Protein AF-X1ILB1-F1 (afdb_monomer_lite)

Foldseek 3Di:
DDKDWAAFDQDPVRDTHGDPDIDIDDDDDPLVVQCVVVVHDDSCPGLLNVLLLVVLCVQLVHDAPPDPVLNVLSVLLSVLLLVLLVCVLVVAAQDVDDSNVVSLLSLQSNCLSCVLSVHPLDPDSLVSQCSNCVSCCVPCVSSVVCSVVSSVRSNVSSVVCNVLQVVLLVVLVVQCVVCVVVVHQEDALVNLLCSCPVSVHDSSNSQSSSVVVNHHYPPVRVVVNVVVVVVVVVVVVVVVVVVVVVPPPPDDDD

Organism: NCBI:txid412755

Sequence (254 aa):
WNVVFTQFDRTSRGVLQPLPNKNIDTGMGLERLTAVVQGVKSNFQTDLFEPIIGYLSEIAKCEYGRDKQKDCHFTAIADHIRAVAFLISEGVSPSNQGRGYVERMLIRRAIGHSRALNIGKEPFLYKIVPVVAGTVKDCYPELLEREESISRVIFSEEKRFQSIIEEAARIQGELMSTLSRQGKKIIPGEECFRLYDTYGLPLELIEANAKARGFKLDKKGFEQAMSRQRQLSREGSQINKTIFAGTLAVKIKS

Radius of gyration: 22.66 Å; chains: 1; bounding box: 58×58×62 Å

InterPro domains:
  IPR002318 Alanine-tRNA ligase, class IIc [PR00980] (25-38)
  IPR002318 Alanine-tRNA ligase, class IIc [PR00980] (75-91)
  IPR002318 Alanine-tRNA ligase, class IIc [PR00980] (99-112)
  IPR018162 Alanine-tRNA ligase, class IIc, anti-codon-binding domain superfamily [SSF101353] (46-242)
  IPR018164 Alanyl-tRNA synthetase, class IIc, N-terminal [PF01411] (1-241)
  IPR018165 Alanyl-tRNA synthetase, class IIc, core domain [PS50860] (1-254)
  IPR045864 Class II Aminoacyl-tRNA synthetase/Biotinyl protein ligase (BPL) and lipoyl protein ligase (LPL) [G3DSA:3.30.930.10] (1-41)
  IPR045864 Class II Aminoacyl-tRNA synthetase/Biotinyl protein ligase (BPL) and lipoyl protein ligase (LPL) [SSF55681] (1-44)
  IPR050058 Alanine--tRNA ligase [PTHR11777] (1-239)

Structure (mmCIF, N/CA/C/O backbone):
data_AF-X1ILB1-F1
#
_entry.id   AF-X1ILB1-F1
#
loop_
_atom_site.group_PDB
_atom_site.id
_atom_site.type_symbol
_atom_site.label_atom_id
_atom_site.label_alt_id
_atom_site.label_comp_id
_atom_site.label_asym_id
_atom_site.label_entity_id
_atom_site.label_seq_id
_atom_site.pdbx_PDB_ins_code
_atom_site.Cartn_x
_atom_site.Cartn_y
_atom_site.Cartn_z
_atom_site.occupancy
_atom_site.B_iso_or_equiv
_atom_site.auth_seq_id
_atom_site.auth_comp_id
_atom_site.auth_asym_id
_atom_site.auth_atom_id
_atom_site.pdbx_PDB_model_num
ATOM 1 N N . TRP A 1 1 ? -6.142 -1.806 -22.568 1.00 94.44 1 TRP A N 1
ATOM 2 C CA . TRP A 1 1 ? -4.912 -1.589 -23.343 1.00 94.44 1 TRP A CA 1
ATOM 3 C C . TRP A 1 1 ? -4.895 -0.138 -23.777 1.00 94.44 1 TRP A C 1
ATOM 5 O O . TRP A 1 1 ? -5.916 0.326 -24.267 1.00 94.44 1 TRP A O 1
ATOM 15 N N . ASN A 1 2 ? -3.806 0.581 -23.524 1.00 97.31 2 ASN A N 1
ATOM 16 C CA . ASN A 1 2 ? -3.601 1.947 -23.987 1.00 97.31 2 ASN A CA 1
ATOM 17 C C . ASN A 1 2 ? -2.545 1.974 -25.102 1.00 97.31 2 ASN A C 1
ATOM 19 O O . ASN A 1 2 ? -1.507 1.328 -24.963 1.00 97.31 2 ASN A O 1
ATOM 23 N N . VAL A 1 3 ? -2.811 2.711 -26.178 1.00 97.19 3 VAL A N 1
ATOM 24 C CA . VAL A 1 3 ? -1.890 2.911 -27.305 1.00 97.19 3 VAL A CA 1
ATOM 25 C C . VAL A 1 3 ? -1.745 4.414 -27.503 1.00 97.19 3 VAL A C 1
ATOM 27 O O . VAL A 1 3 ? -2.697 5.095 -27.877 1.00 97.19 3 VAL A O 1
ATOM 30 N N . VAL A 1 4 ? -0.564 4.934 -27.193 1.00 96.81 4 VAL A N 1
ATOM 31 C CA . VAL A 1 4 ? -0.224 6.350 -27.263 1.00 96.81 4 VAL A CA 1
ATOM 32 C C . VAL A 1 4 ? 0.576 6.598 -28.530 1.00 96.81 4 VAL A C 1
ATOM 34 O O . VAL A 1 4 ? 1.628 6.004 -28.762 1.00 96.81 4 VAL A O 1
ATOM 37 N N . PHE A 1 5 ? 0.079 7.520 -29.345 1.00 96.88 5 PHE A N 1
ATOM 38 C CA . PHE A 1 5 ? 0.806 8.038 -30.493 1.00 96.88 5 PHE A CA 1
ATOM 39 C C . PHE A 1 5 ? 1.572 9.279 -30.047 1.00 96.88 5 PHE A C 1
ATOM 41 O O . PHE A 1 5 ? 1.016 10.378 -29.980 1.00 96.88 5 PHE A O 1
ATOM 48 N N . THR A 1 6 ? 2.843 9.103 -29.709 1.00 96.06 6 THR A N 1
ATOM 49 C CA . THR A 1 6 ? 3.691 10.187 -29.218 1.00 96.06 6 THR A CA 1
ATOM 50 C C . THR A 1 6 ? 4.114 11.050 -30.404 1.00 96.06 6 THR A C 1
ATOM 52 O O . THR A 1 6 ? 4.957 10.677 -31.220 1.00 96.06 6 THR A O 1
ATOM 55 N N . GLN A 1 7 ? 3.443 12.195 -30.538 1.00 96.62 7 GLN A N 1
ATOM 56 C CA . GLN A 1 7 ? 3.588 13.100 -31.684 1.00 96.62 7 GLN A CA 1
ATOM 57 C C . GLN A 1 7 ? 4.157 14.469 -31.312 1.00 96.62 7 GLN A C 1
ATOM 59 O O . GLN A 1 7 ? 4.662 15.167 -32.191 1.00 96.62 7 GLN A O 1
ATOM 64 N N . PHE A 1 8 ? 4.070 14.858 -30.039 1.00 96.44 8 PHE A N 1
ATOM 65 C CA . PHE A 1 8 ? 4.421 16.197 -29.581 1.00 96.44 8 PHE A CA 1
ATOM 66 C C . PHE A 1 8 ? 5.254 16.156 -28.302 1.00 96.44 8 PHE A C 1
ATOM 68 O O . PHE A 1 8 ? 5.001 15.328 -27.428 1.00 96.44 8 PHE A O 1
ATOM 75 N N . ASP A 1 9 ? 6.184 17.099 -28.178 1.00 93.44 9 ASP A N 1
ATOM 76 C CA . ASP A 1 9 ? 6.855 17.445 -26.930 1.00 93.44 9 ASP A CA 1
ATOM 77 C C . ASP A 1 9 ? 6.128 18.613 -26.244 1.00 93.44 9 ASP A C 1
ATOM 79 O O . ASP A 1 9 ? 5.796 19.621 -26.879 1.00 93.44 9 ASP A O 1
ATOM 83 N N . ARG A 1 10 ? 5.860 18.480 -24.941 1.00 94.25 10 ARG A N 1
ATOM 84 C CA . ARG A 1 10 ? 5.193 19.514 -24.143 1.00 94.25 10 ARG A CA 1
ATOM 85 C C . ARG A 1 10 ? 6.238 20.337 -23.407 1.00 94.25 10 ARG A C 1
ATOM 87 O O . ARG A 1 10 ? 6.774 19.928 -22.382 1.00 94.25 10 ARG A O 1
ATOM 94 N N . THR A 1 11 ? 6.435 21.561 -23.876 1.00 92.50 11 THR A N 1
ATOM 95 C CA . THR A 1 11 ? 7.357 22.515 -23.250 1.00 92.50 11 THR A CA 1
ATOM 96 C C . THR A 1 11 ? 6.873 22.968 -21.865 1.00 92.50 11 THR A C 1
ATOM 98 O O . THR A 1 11 ? 5.688 22.877 -21.529 1.00 92.50 11 THR A O 1
ATOM 101 N N . SER A 1 12 ? 7.771 23.562 -21.071 1.00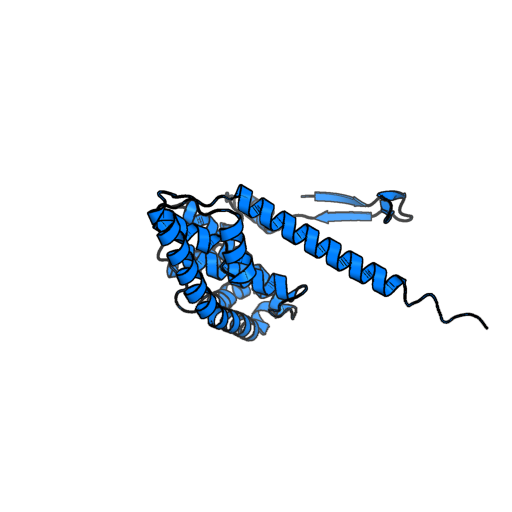 90.94 12 SER A N 1
ATOM 102 C CA . SER A 1 12 ? 7.462 24.117 -19.739 1.00 90.94 12 SER A CA 1
ATOM 103 C C . SER A 1 12 ? 6.382 25.210 -19.740 1.00 90.94 12 SER A C 1
ATOM 105 O O . SER A 1 12 ? 5.763 25.459 -18.708 1.00 90.94 12 SER A O 1
ATOM 107 N N . ARG A 1 13 ? 6.118 25.837 -20.896 1.00 91.19 13 ARG A N 1
ATOM 108 C CA . ARG A 1 13 ? 5.036 26.819 -21.099 1.00 91.19 13 ARG A CA 1
ATOM 109 C C . ARG A 1 13 ? 3.716 26.187 -21.557 1.00 91.19 13 ARG A C 1
ATOM 111 O O . ARG A 1 13 ? 2.756 26.901 -21.815 1.00 91.19 13 ARG A O 1
ATOM 118 N N . GLY A 1 14 ? 3.665 24.862 -21.682 1.00 91.75 14 GLY A N 1
ATOM 119 C CA . GLY A 1 14 ? 2.488 24.117 -22.124 1.00 91.75 14 GLY A CA 1
ATOM 120 C C . GLY A 1 14 ? 2.271 24.087 -23.639 1.00 91.75 14 GLY A C 1
ATOM 121 O O . GLY A 1 14 ? 1.268 23.532 -24.074 1.00 91.75 14 GLY A O 1
ATOM 122 N N . VAL A 1 15 ? 3.193 24.637 -24.435 1.00 95.19 15 VAL A N 1
ATOM 123 C CA . VAL A 1 15 ? 3.145 24.571 -25.905 1.00 95.19 15 VAL A CA 1
ATOM 124 C C . VAL A 1 15 ? 3.551 23.172 -26.367 1.00 95.19 15 VAL A C 1
ATOM 126 O O . VAL A 1 15 ? 4.541 22.637 -25.862 1.00 95.19 15 VAL A O 1
ATOM 129 N N . LEU A 1 16 ? 2.801 22.616 -27.322 1.00 96.31 16 LEU A N 1
ATOM 130 C CA . LEU A 1 16 ? 3.055 21.320 -27.951 1.00 96.31 16 LEU A CA 1
ATOM 131 C C . LEU A 1 16 ? 3.849 21.514 -29.246 1.00 96.31 16 LEU A C 1
ATOM 133 O O . LEU A 1 16 ? 3.343 22.109 -30.197 1.00 96.31 16 LEU A O 1
ATOM 137 N N . GLN A 1 17 ? 5.084 21.021 -29.285 1.00 95.75 17 GLN A N 1
ATOM 138 C CA . GLN A 1 17 ? 5.938 21.074 -30.472 1.00 95.75 17 GLN A CA 1
ATOM 139 C C . GLN A 1 17 ? 5.974 19.708 -31.160 1.00 95.75 17 GLN A C 1
ATOM 141 O O . GLN A 1 17 ? 6.140 18.708 -30.466 1.00 95.75 17 GLN A O 1
ATOM 146 N N . PRO A 1 18 ? 5.821 19.624 -32.493 1.00 96.75 18 PRO A N 1
ATOM 147 C CA . PRO A 1 18 ? 5.926 18.352 -33.199 1.00 96.75 18 PRO A CA 1
ATOM 148 C C . PRO A 1 18 ? 7.287 17.693 -32.965 1.00 96.75 18 PRO A C 1
ATOM 150 O O . PRO A 1 18 ? 8.324 18.344 -33.093 1.00 96.75 18 PRO A O 1
ATOM 153 N N . LEU A 1 19 ? 7.281 16.398 -32.654 1.00 96.56 19 LEU A N 1
ATOM 154 C CA . LEU A 1 19 ? 8.515 15.629 -32.558 1.00 96.56 19 LEU A CA 1
ATOM 155 C C . LEU A 1 19 ? 9.119 15.413 -33.953 1.00 96.56 19 LEU A C 1
ATOM 157 O O . LEU A 1 19 ? 8.375 15.133 -34.898 1.00 96.56 19 LEU A O 1
ATOM 161 N N . PRO A 1 20 ? 10.457 15.471 -34.088 1.00 95.12 20 PRO A N 1
ATOM 162 C CA . PRO A 1 20 ? 11.125 15.192 -35.357 1.00 95.12 20 PRO A CA 1
ATOM 163 C C . PRO A 1 20 ? 10.916 13.738 -35.800 1.00 95.12 20 PRO A C 1
ATOM 165 O O . PRO A 1 20 ? 10.726 13.477 -36.984 1.00 95.12 20 PRO A O 1
ATOM 168 N N . ASN A 1 21 ? 10.880 12.805 -34.842 1.00 95.56 21 ASN A N 1
ATOM 169 C CA . ASN A 1 21 ? 10.580 11.394 -35.059 1.00 95.56 21 ASN A CA 1
ATOM 170 C C . ASN A 1 21 ? 9.400 10.992 -34.173 1.00 95.56 21 ASN A C 1
ATOM 172 O O . ASN A 1 21 ? 9.435 11.202 -32.962 1.00 95.56 21 ASN A O 1
ATOM 176 N N . LYS A 1 22 ? 8.359 10.417 -34.777 1.00 95.56 22 LYS A N 1
ATOM 177 C CA . LYS A 1 22 ? 7.161 9.949 -34.068 1.00 95.56 22 LYS A CA 1
ATOM 178 C C . LYS A 1 22 ? 7.360 8.509 -33.611 1.00 95.56 22 LYS A C 1
ATOM 180 O O . LYS A 1 22 ? 7.947 7.709 -34.335 1.00 95.56 22 LYS A O 1
ATOM 185 N N . ASN A 1 23 ? 6.819 8.170 -32.451 1.00 95.31 23 ASN A N 1
ATOM 186 C CA . ASN A 1 23 ? 6.866 6.819 -31.905 1.00 95.31 23 ASN A CA 1
ATOM 187 C C . ASN A 1 23 ? 5.499 6.382 -31.372 1.00 95.31 23 ASN A C 1
ATOM 189 O O . ASN A 1 23 ? 4.576 7.182 -31.200 1.00 95.31 23 ASN A O 1
ATOM 193 N N . ILE A 1 24 ? 5.383 5.081 -31.132 1.00 96.88 24 ILE A N 1
ATOM 194 C CA . ILE A 1 24 ? 4.217 4.456 -30.516 1.00 96.88 24 ILE A CA 1
ATOM 195 C C . ILE A 1 24 ? 4.663 3.932 -29.156 1.00 96.88 24 ILE A C 1
ATOM 197 O O . ILE A 1 24 ? 5.684 3.254 -29.064 1.00 96.88 24 ILE A O 1
ATOM 201 N N . ASP A 1 25 ? 3.899 4.254 -28.121 1.00 96.44 25 ASP A N 1
ATOM 202 C CA . ASP A 1 25 ? 4.041 3.686 -26.785 1.00 96.44 25 ASP A CA 1
ATOM 203 C C . ASP A 1 25 ? 2.765 2.908 -26.455 1.00 96.44 25 ASP A C 1
ATOM 205 O O . ASP A 1 25 ? 1.655 3.397 -26.669 1.00 96.44 25 ASP A O 1
ATOM 209 N N . THR A 1 26 ? 2.896 1.671 -25.983 1.00 97.44 26 THR A N 1
ATOM 210 C CA . THR A 1 26 ? 1.735 0.845 -25.642 1.00 97.44 26 THR A CA 1
ATOM 211 C C . THR A 1 26 ? 1.877 0.293 -24.240 1.00 97.44 26 THR A C 1
ATOM 213 O O . THR A 1 26 ? 2.935 -0.196 -23.862 1.00 97.44 26 THR A O 1
ATOM 216 N N . GLY A 1 27 ? 0.777 0.311 -23.492 1.00 97.19 27 GLY A N 1
ATOM 217 C CA . GLY A 1 27 ? 0.714 -0.233 -22.145 1.00 97.19 27 GLY A CA 1
ATOM 218 C C . GLY A 1 27 ? -0.531 -1.085 -21.957 1.00 97.19 27 GLY A C 1
ATOM 219 O O . GLY A 1 27 ? -1.662 -0.645 -22.197 1.00 97.19 27 GLY A O 1
ATOM 220 N N . MET A 1 28 ? -0.346 -2.309 -21.480 1.00 97.69 28 MET A N 1
ATOM 221 C CA . MET A 1 28 ? -1.430 -3.185 -21.057 1.00 97.69 28 MET A CA 1
ATOM 222 C C . MET A 1 28 ? -1.109 -3.719 -19.666 1.00 97.69 28 MET A C 1
ATOM 224 O O . MET A 1 28 ? -0.077 -4.342 -19.469 1.00 97.69 28 MET A O 1
ATOM 228 N N . GLY A 1 29 ? -1.984 -3.444 -18.695 1.00 97.25 29 GLY A N 1
ATOM 229 C CA . GLY A 1 29 ? -1.798 -3.930 -17.329 1.00 97.25 29 GLY A CA 1
ATOM 230 C C . GLY A 1 29 ? -1.947 -5.445 -17.282 1.00 97.25 29 GLY A C 1
ATOM 231 O O . GLY A 1 29 ? -3.040 -5.946 -17.568 1.00 97.25 29 GLY A O 1
ATOM 232 N N . LEU A 1 30 ? -0.865 -6.136 -16.921 1.00 96.88 30 LEU A N 1
ATOM 233 C CA . LEU A 1 30 ? -0.795 -7.593 -16.863 1.00 96.88 30 LEU A CA 1
ATOM 234 C C . LEU A 1 30 ? -1.888 -8.149 -15.952 1.00 96.88 30 LEU A C 1
ATOM 236 O O . LEU A 1 30 ? -2.714 -8.924 -16.407 1.00 96.88 30 LEU A O 1
ATOM 240 N N . GLU A 1 31 ? -1.986 -7.652 -14.721 1.00 97.38 31 GLU A N 1
ATOM 241 C CA . GLU A 1 31 ? -2.943 -8.114 -13.711 1.00 97.38 31 GLU A CA 1
ATOM 242 C C . GLU A 1 31 ? -4.395 -8.033 -14.201 1.00 97.38 31 GLU A C 1
ATOM 244 O O . GLU A 1 31 ? -5.223 -8.887 -13.888 1.00 97.38 31 GLU A O 1
ATOM 249 N N . ARG A 1 32 ? -4.713 -6.999 -14.992 1.00 97.88 32 ARG A N 1
ATOM 250 C CA . ARG A 1 32 ? -6.055 -6.818 -15.556 1.00 97.88 32 ARG A CA 1
ATOM 251 C C . ARG A 1 32 ? -6.307 -7.775 -16.717 1.00 97.88 32 ARG A C 1
ATOM 253 O O . ARG A 1 32 ? -7.413 -8.295 -16.825 1.00 97.88 32 ARG A O 1
ATOM 260 N N . LEU A 1 33 ? -5.320 -7.978 -17.592 1.00 98.06 33 LEU A N 1
ATOM 261 C CA . LEU A 1 33 ? -5.430 -8.965 -18.665 1.00 98.06 33 LEU A CA 1
ATOM 262 C C . LEU A 1 33 ? -5.593 -10.369 -18.074 1.00 98.06 33 LEU A C 1
ATOM 264 O O . LEU A 1 33 ? -6.510 -11.081 -18.469 1.00 98.06 33 LEU A O 1
ATOM 268 N N . THR A 1 34 ? -4.765 -10.721 -17.092 1.00 97.81 34 THR A N 1
ATOM 269 C CA . THR A 1 34 ? -4.816 -11.994 -16.370 1.00 97.81 34 THR A CA 1
ATOM 270 C C . THR A 1 34 ? -6.196 -12.233 -15.765 1.00 97.81 34 THR A C 1
ATOM 272 O O . THR A 1 34 ? -6.763 -13.300 -15.977 1.00 97.81 34 THR A O 1
ATOM 275 N N . ALA A 1 35 ? -6.797 -11.228 -15.115 1.00 98.19 35 ALA A N 1
ATOM 276 C CA . ALA A 1 35 ? -8.147 -11.350 -14.561 1.00 98.19 35 ALA A CA 1
ATOM 277 C C . ALA A 1 35 ? -9.203 -11.702 -15.622 1.00 98.19 35 ALA A C 1
ATOM 279 O O . ALA A 1 35 ? -10.052 -12.562 -15.393 1.00 98.19 35 ALA A O 1
ATOM 280 N N . VAL A 1 36 ? -9.123 -11.076 -16.802 1.00 98.06 36 VAL A N 1
ATOM 281 C CA . VAL A 1 36 ? -10.025 -11.368 -17.926 1.00 98.06 36 VAL A CA 1
ATOM 282 C C . VAL A 1 36 ? -9.785 -12.774 -18.477 1.00 98.06 36 VAL A C 1
ATOM 284 O O . VAL A 1 36 ? -10.746 -13.509 -18.681 1.00 98.06 36 VAL A O 1
ATOM 287 N N . VAL A 1 37 ? -8.523 -13.161 -18.690 1.00 98.31 37 VAL A N 1
ATOM 288 C CA . VAL A 1 37 ? -8.145 -14.479 -19.234 1.00 98.31 37 VAL A CA 1
ATOM 289 C C . VAL A 1 37 ? -8.557 -15.614 -18.293 1.00 98.31 37 VAL A C 1
ATOM 291 O O . VAL A 1 37 ? -9.052 -16.638 -18.755 1.00 98.31 37 VAL A O 1
ATOM 294 N N . GLN A 1 38 ? -8.407 -15.424 -16.982 1.00 98.31 38 GLN A N 1
ATOM 295 C CA . GLN A 1 38 ? -8.796 -16.399 -15.958 1.00 98.31 38 GLN A CA 1
ATOM 296 C C . GLN A 1 38 ? -10.293 -16.354 -15.608 1.00 98.31 38 GLN A C 1
ATOM 298 O O . GLN A 1 38 ? -10.771 -17.194 -14.850 1.00 98.31 38 GLN A O 1
ATOM 303 N N . GLY A 1 39 ? -11.054 -15.389 -16.139 1.00 98.00 39 GLY A N 1
ATOM 304 C CA . GLY A 1 39 ? -12.495 -15.275 -15.896 1.00 98.00 39 GLY A CA 1
ATOM 305 C C . GLY A 1 39 ? -12.876 -14.811 -14.483 1.00 98.00 39 GLY A C 1
ATOM 306 O O . GLY A 1 39 ? -13.998 -15.063 -14.038 1.00 98.00 39 GLY A O 1
ATOM 307 N N . VAL A 1 40 ? -11.976 -14.123 -13.773 1.00 97.50 40 VAL A N 1
ATOM 308 C CA . VAL A 1 40 ? -12.218 -13.606 -12.415 1.00 97.50 40 VAL A CA 1
ATOM 309 C C . VAL A 1 40 ? -12.630 -12.129 -12.430 1.00 97.50 40 VAL A C 1
ATOM 311 O O . VAL A 1 40 ? -12.362 -11.386 -13.372 1.00 97.50 40 VAL A O 1
ATOM 314 N N . LYS A 1 41 ? -13.323 -11.673 -11.377 1.00 93.75 41 LYS A N 1
ATOM 315 C CA . LYS A 1 41 ? -13.933 -10.324 -11.333 1.00 93.75 41 LYS A CA 1
ATOM 316 C C . LYS A 1 41 ? -13.006 -9.238 -10.788 1.00 93.75 41 LYS A C 1
ATOM 318 O O . LYS A 1 41 ? -13.350 -8.058 -10.846 1.00 93.75 41 LYS A O 1
ATOM 323 N N . SER A 1 42 ? -11.864 -9.622 -10.230 1.00 95.69 42 SER A N 1
ATOM 324 C CA . SER A 1 42 ? -10.908 -8.728 -9.586 1.00 95.69 42 SER A CA 1
ATOM 325 C C . SER A 1 42 ? -9.486 -9.171 -9.898 1.00 95.69 42 SER A C 1
ATOM 327 O O . SER A 1 42 ? -9.199 -10.365 -9.902 1.00 95.69 42 SER A O 1
ATOM 329 N N . ASN A 1 43 ? -8.575 -8.210 -10.068 1.00 97.56 43 ASN A N 1
ATOM 330 C CA . ASN A 1 43 ? -7.140 -8.483 -10.190 1.00 97.56 43 ASN A CA 1
ATOM 331 C C . ASN A 1 43 ? -6.619 -9.304 -8.997 1.00 97.56 43 ASN A C 1
ATOM 333 O O . ASN A 1 43 ? -5.756 -10.155 -9.162 1.00 97.56 43 ASN A O 1
ATOM 337 N N . PHE A 1 44 ? -7.183 -9.090 -7.805 1.00 97.50 44 PHE A N 1
ATOM 338 C CA . PHE A 1 44 ? -6.771 -9.758 -6.567 1.00 97.50 44 PHE A CA 1
ATOM 339 C C . PHE A 1 44 ? -7.247 -11.214 -6.446 1.00 97.50 44 PHE A C 1
ATOM 341 O O . PHE A 1 44 ? -6.932 -11.874 -5.465 1.00 97.50 44 PHE A O 1
ATOM 348 N N . GLN A 1 45 ? -8.018 -11.700 -7.420 1.00 96.75 45 GLN A N 1
ATOM 349 C CA . GLN A 1 45 ? -8.454 -13.097 -7.519 1.00 96.75 45 GLN A CA 1
ATOM 350 C C . GLN A 1 45 ? -7.641 -13.885 -8.553 1.00 96.75 45 GLN A C 1
ATOM 352 O O . GLN A 1 45 ? -7.984 -15.021 -8.854 1.00 96.75 45 GLN A O 1
ATOM 357 N N . THR A 1 46 ? -6.618 -13.263 -9.141 1.00 98.06 46 THR A N 1
ATOM 358 C CA . THR A 1 46 ? -5.719 -13.936 -10.081 1.00 98.06 46 THR A CA 1
ATOM 359 C C . THR A 1 46 ? -4.657 -14.730 -9.339 1.00 98.06 46 THR A C 1
ATOM 361 O O . THR A 1 46 ? -4.348 -14.425 -8.186 1.00 98.06 46 THR A O 1
ATOM 364 N N . ASP A 1 47 ? -4.031 -15.676 -10.029 1.00 96.75 47 ASP A N 1
ATOM 365 C CA . ASP A 1 47 ? -2.820 -16.378 -9.578 1.00 96.75 47 ASP A CA 1
ATOM 366 C C . ASP A 1 47 ? -1.684 -15.441 -9.115 1.00 96.75 47 ASP A C 1
ATOM 368 O O . ASP A 1 47 ? -0.891 -15.808 -8.253 1.00 96.75 47 ASP A O 1
ATOM 372 N N . LEU A 1 48 ? -1.641 -14.197 -9.608 1.00 96.62 48 LEU A N 1
ATOM 373 C CA . LEU A 1 48 ? -0.671 -13.176 -9.188 1.00 96.62 48 LEU A CA 1
ATOM 374 C C . LEU A 1 48 ? -0.910 -12.605 -7.776 1.00 96.62 48 LEU A C 1
ATOM 376 O O . LEU A 1 48 ? -0.052 -11.893 -7.246 1.00 96.62 48 LEU A O 1
ATOM 380 N N . PHE A 1 49 ? -2.086 -12.824 -7.187 1.00 97.88 49 PHE A N 1
ATOM 381 C CA . PHE A 1 49 ? -2.455 -12.274 -5.876 1.00 97.88 49 PHE A CA 1
ATOM 382 C C . PHE A 1 49 ? -3.085 -13.293 -4.936 1.00 97.88 49 PHE A C 1
ATOM 384 O O . PHE A 1 49 ? -2.973 -13.114 -3.723 1.00 97.88 49 PHE A O 1
ATOM 391 N N . GLU A 1 50 ? -3.724 -14.340 -5.456 1.00 96.94 50 GLU A N 1
ATOM 392 C CA . GLU A 1 50 ? -4.368 -15.381 -4.659 1.00 96.94 50 GLU A CA 1
ATOM 393 C C . GLU A 1 50 ? -3.428 -15.962 -3.588 1.00 96.94 50 GLU A C 1
ATOM 395 O O . GLU A 1 50 ? -3.862 -16.012 -2.437 1.00 96.94 50 GLU A O 1
ATOM 400 N N . PRO A 1 51 ? -2.141 -16.281 -3.859 1.00 98.00 51 PRO A N 1
ATOM 401 C CA . PRO A 1 51 ? -1.246 -16.788 -2.816 1.00 98.00 51 PRO A CA 1
ATOM 402 C C . PRO A 1 51 ? -1.069 -15.806 -1.647 1.00 98.00 51 PRO A C 1
ATOM 404 O O . PRO A 1 51 ? -1.060 -16.198 -0.480 1.00 98.00 51 PRO A O 1
ATOM 407 N N . ILE A 1 52 ? -0.978 -14.508 -1.950 1.00 98.06 52 ILE A N 1
ATOM 408 C CA . ILE A 1 52 ? -0.808 -13.445 -0.951 1.00 98.06 52 ILE A CA 1
ATOM 409 C C . ILE A 1 52 ? -2.103 -13.255 -0.152 1.00 98.06 52 ILE A C 1
ATOM 411 O O . ILE A 1 52 ? -2.072 -13.155 1.075 1.00 98.06 52 ILE A O 1
ATOM 415 N N . ILE A 1 53 ? -3.247 -13.210 -0.840 1.00 97.88 53 ILE A N 1
ATOM 416 C CA . ILE A 1 53 ? -4.566 -13.063 -0.215 1.00 97.88 53 ILE A CA 1
ATOM 417 C C . ILE A 1 53 ? -4.882 -14.277 0.664 1.00 97.88 53 ILE A C 1
ATOM 419 O O . ILE A 1 53 ? -5.332 -14.092 1.792 1.00 97.88 53 ILE A O 1
ATOM 423 N N . GLY A 1 54 ? -4.586 -15.492 0.198 1.00 97.31 54 GLY A N 1
ATOM 424 C CA . GLY A 1 54 ? -4.739 -16.733 0.958 1.00 97.31 54 GLY A CA 1
ATOM 425 C C . GLY A 1 54 ? -3.926 -16.712 2.249 1.00 97.31 54 GLY A C 1
ATOM 426 O O . GLY A 1 54 ? -4.486 -16.896 3.329 1.00 97.31 54 GLY A O 1
ATOM 427 N N . TYR A 1 55 ? -2.641 -16.354 2.161 1.00 97.19 55 TYR A N 1
ATOM 428 C CA . TYR A 1 55 ? -1.775 -16.207 3.333 1.00 97.19 55 TYR A CA 1
ATOM 429 C C . TYR A 1 55 ? -2.323 -15.186 4.346 1.00 97.19 55 TYR A C 1
ATOM 431 O O . TYR A 1 55 ? -2.360 -15.432 5.554 1.00 97.19 55 TYR A O 1
ATOM 439 N N . LEU A 1 56 ? -2.809 -14.036 3.866 1.00 97.00 56 LEU A N 1
ATOM 440 C CA . LEU A 1 56 ? -3.454 -13.042 4.725 1.00 97.00 56 LEU A CA 1
ATOM 441 C C . LEU A 1 56 ? -4.742 -13.579 5.360 1.00 97.00 56 LEU A C 1
ATOM 443 O O . LEU A 1 56 ? -4.991 -13.314 6.537 1.00 97.00 56 LEU A O 1
ATOM 447 N N . SER A 1 57 ? -5.561 -14.315 4.608 1.00 96.25 57 SER A N 1
ATOM 448 C CA . SER A 1 57 ? -6.814 -14.906 5.089 1.00 96.25 57 SER A CA 1
ATOM 449 C C . SER A 1 57 ? -6.583 -15.930 6.196 1.00 96.25 57 SER A C 1
ATOM 451 O O . SER A 1 57 ? -7.322 -15.925 7.186 1.00 96.25 57 SER A O 1
ATOM 453 N N . GLU A 1 58 ? -5.534 -16.747 6.085 1.00 95.56 58 GLU A N 1
ATOM 454 C CA . GLU A 1 58 ? -5.118 -17.692 7.126 1.00 95.56 58 GLU A CA 1
ATOM 455 C C . GLU A 1 58 ? -4.727 -16.971 8.420 1.00 95.56 58 GLU A C 1
ATOM 457 O O . GLU A 1 58 ? -5.231 -17.299 9.498 1.00 95.56 58 GLU A O 1
ATOM 462 N N . ILE A 1 59 ? -3.892 -15.931 8.319 1.00 94.19 59 ILE A N 1
ATOM 463 C CA . ILE A 1 59 ? -3.463 -15.134 9.478 1.00 94.19 59 ILE A CA 1
ATOM 464 C C . ILE A 1 59 ? -4.649 -14.403 10.114 1.00 94.19 59 ILE A C 1
ATOM 466 O O . ILE A 1 59 ? -4.779 -14.372 11.340 1.00 94.19 59 ILE A O 1
ATOM 470 N N . ALA A 1 60 ? -5.524 -13.824 9.292 1.00 93.50 60 ALA A N 1
ATOM 471 C CA . ALA A 1 60 ? -6.708 -13.098 9.741 1.00 93.50 60 ALA A CA 1
ATOM 472 C C . ALA A 1 60 ? -7.826 -13.998 10.262 1.00 93.50 60 ALA A C 1
ATOM 474 O O . ALA A 1 60 ? -8.760 -13.486 10.884 1.00 93.50 60 ALA A O 1
ATOM 475 N N . LYS A 1 61 ? -7.762 -15.311 10.002 1.00 93.88 61 LYS A N 1
ATOM 476 C CA . LYS A 1 61 ? -8.871 -16.251 10.224 1.00 93.88 61 LYS A CA 1
ATOM 477 C C . LYS A 1 61 ? -10.182 -15.705 9.639 1.00 93.88 61 LYS A C 1
ATOM 479 O O . LYS A 1 61 ? -11.241 -15.775 10.261 1.00 93.88 61 LYS A O 1
ATOM 484 N N . CYS A 1 62 ? -10.083 -15.092 8.460 1.00 91.81 62 CYS A N 1
ATOM 485 C CA . CYS A 1 62 ? -11.177 -14.407 7.783 1.00 91.81 62 CYS A CA 1
ATOM 486 C C . CYS A 1 62 ? -11.063 -14.625 6.275 1.00 91.81 62 CYS A C 1
ATOM 488 O O . CYS A 1 62 ? -10.017 -14.378 5.678 1.00 91.81 62 CYS A O 1
ATOM 490 N N . GLU A 1 63 ? -12.158 -15.056 5.660 1.00 92.75 63 GLU A N 1
ATOM 491 C CA . GLU A 1 63 ? -12.229 -15.336 4.227 1.00 92.75 63 GLU A CA 1
ATOM 492 C C . GLU A 1 63 ? -12.358 -14.031 3.423 1.00 92.75 63 GLU A C 1
ATOM 494 O O . GLU A 1 63 ? -13.205 -13.183 3.731 1.00 92.75 63 GLU A O 1
ATOM 499 N N . TYR A 1 64 ? -11.521 -13.875 2.396 1.00 93.75 64 TYR A N 1
ATOM 500 C CA . TYR A 1 64 ? -11.641 -12.806 1.406 1.00 93.75 64 TYR A CA 1
ATOM 501 C C . TYR A 1 64 ? -12.884 -13.012 0.525 1.00 93.75 64 TYR A C 1
ATOM 503 O O . TYR A 1 64 ? -13.179 -14.123 0.094 1.00 93.75 64 TYR A O 1
ATOM 511 N N . GLY A 1 65 ? -13.623 -11.940 0.241 1.00 92.25 65 GLY A N 1
ATOM 512 C CA . GLY A 1 65 ? -14.832 -11.953 -0.589 1.00 92.25 65 GLY A CA 1
ATOM 513 C C . GLY A 1 65 ? -16.146 -12.078 0.192 1.00 92.25 65 GLY A C 1
ATOM 514 O O . GLY A 1 65 ? -17.222 -12.005 -0.408 1.00 92.25 65 GLY A O 1
ATOM 515 N N . ARG A 1 66 ? -16.092 -12.249 1.522 1.00 90.75 66 ARG A N 1
ATOM 516 C CA . ARG A 1 66 ? -17.284 -12.327 2.393 1.00 90.75 66 ARG A CA 1
ATOM 517 C C . ARG A 1 66 ? -17.754 -10.971 2.903 1.00 90.75 66 ARG A C 1
ATOM 519 O O . ARG A 1 66 ? -18.957 -10.751 3.028 1.00 90.75 66 ARG A O 1
ATOM 526 N N . ASP A 1 67 ? -16.822 -10.073 3.210 1.00 92.12 67 ASP A N 1
ATOM 527 C CA . ASP A 1 67 ? -17.104 -8.754 3.772 1.00 92.12 67 ASP A CA 1
ATOM 528 C C . ASP A 1 67 ? -16.322 -7.693 3.002 1.00 92.12 67 ASP A C 1
ATOM 530 O O . ASP A 1 67 ? -15.126 -7.500 3.216 1.00 92.12 67 ASP A O 1
ATOM 534 N N . LYS A 1 68 ? -17.034 -6.933 2.163 1.00 87.62 68 LYS A N 1
ATOM 535 C CA . LYS A 1 68 ? -16.445 -5.878 1.328 1.00 87.62 68 LYS A CA 1
ATOM 536 C C . LYS A 1 68 ? -15.632 -4.849 2.120 1.00 87.62 68 LYS A C 1
ATOM 538 O O . LYS A 1 68 ? -14.719 -4.249 1.558 1.00 87.62 68 LYS A O 1
ATOM 543 N N . GLN A 1 69 ? -15.971 -4.598 3.390 1.00 85.88 69 GLN A N 1
ATOM 544 C CA . GLN A 1 69 ? -15.215 -3.657 4.223 1.00 85.88 69 GLN A CA 1
ATOM 545 C C . GLN A 1 69 ? -13.872 -4.234 4.661 1.00 85.88 69 GLN A C 1
ATOM 547 O O . GLN A 1 69 ? -12.922 -3.478 4.820 1.00 85.88 69 GLN A O 1
ATOM 552 N N . LYS A 1 70 ? -13.777 -5.551 4.844 1.00 91.69 70 LYS A N 1
ATOM 553 C CA . LYS A 1 70 ? -12.510 -6.225 5.141 1.00 91.69 70 LYS A CA 1
ATOM 554 C C . LYS A 1 70 ? -11.713 -6.489 3.872 1.00 91.69 70 LYS A C 1
ATOM 556 O O . LYS A 1 70 ? -10.497 -6.324 3.884 1.00 91.69 70 LYS A O 1
ATOM 561 N N . ASP A 1 71 ? -12.386 -6.820 2.772 1.00 94.69 71 ASP A N 1
ATOM 562 C CA . ASP A 1 71 ? -11.763 -7.105 1.477 1.00 94.69 71 ASP A CA 1
ATOM 563 C C . ASP A 1 71 ? -10.846 -5.969 1.019 1.00 94.69 71 ASP A C 1
ATOM 565 O O . ASP A 1 71 ? -9.751 -6.230 0.527 1.00 94.69 71 ASP A O 1
ATOM 569 N N . CYS A 1 72 ? -11.240 -4.709 1.242 1.00 94.12 72 CYS A N 1
ATOM 570 C CA . CYS A 1 72 ? -10.403 -3.570 0.869 1.00 94.12 72 CYS A CA 1
ATOM 571 C C . CYS A 1 72 ? -9.066 -3.536 1.630 1.00 94.12 72 CYS A C 1
ATOM 573 O O . CYS A 1 72 ? -8.061 -3.086 1.082 1.00 94.12 72 CYS A O 1
ATOM 575 N N . HIS A 1 73 ? -9.025 -4.039 2.868 1.00 95.38 73 HIS A N 1
ATOM 576 C CA . HIS A 1 73 ? -7.795 -4.154 3.645 1.00 95.38 73 HIS A CA 1
ATOM 577 C C . HIS A 1 73 ? -6.918 -5.297 3.132 1.00 95.38 73 HIS A C 1
ATOM 579 O O . HIS A 1 73 ? -5.717 -5.094 2.983 1.00 95.38 73 HIS A O 1
ATOM 585 N N . PHE A 1 74 ? -7.500 -6.450 2.780 1.00 97.31 74 PHE A N 1
ATOM 586 C CA . PHE A 1 74 ? -6.756 -7.543 2.139 1.00 97.31 74 PHE A CA 1
ATOM 587 C C . PHE A 1 74 ? -6.086 -7.077 0.845 1.00 97.31 74 PHE A C 1
ATOM 589 O O . PHE A 1 74 ? -4.877 -7.238 0.681 1.00 97.31 74 PHE A O 1
ATOM 596 N N . THR A 1 75 ? -6.849 -6.428 -0.042 1.00 97.12 75 THR A N 1
ATOM 597 C CA . THR A 1 75 ? -6.316 -5.929 -1.316 1.00 97.12 75 THR A CA 1
ATOM 598 C C . THR A 1 75 ? -5.241 -4.868 -1.115 1.00 97.12 75 THR A C 1
ATOM 600 O O . THR A 1 75 ? -4.237 -4.877 -1.819 1.00 97.12 75 THR A O 1
ATOM 603 N N . ALA A 1 76 ? -5.414 -3.970 -0.139 1.00 96.94 76 ALA A N 1
ATOM 604 C CA . ALA A 1 76 ? -4.439 -2.918 0.123 1.00 96.94 76 ALA A CA 1
ATOM 605 C C . ALA A 1 76 ? -3.129 -3.468 0.702 1.00 96.94 76 ALA A C 1
ATOM 607 O O . ALA A 1 76 ? -2.059 -3.038 0.284 1.00 96.94 76 ALA A O 1
ATOM 608 N N . ILE A 1 77 ? -3.187 -4.444 1.618 1.00 98.00 77 ILE A N 1
ATOM 609 C CA . ILE A 1 77 ? -1.976 -5.091 2.145 1.00 98.00 77 ILE A CA 1
ATOM 610 C C . ILE A 1 77 ? -1.241 -5.820 1.018 1.00 98.00 77 ILE A C 1
ATOM 612 O O . ILE A 1 77 ? -0.033 -5.639 0.881 1.00 98.00 77 ILE A O 1
ATOM 616 N N . ALA A 1 78 ? -1.959 -6.596 0.199 1.00 98.06 78 ALA A N 1
ATOM 617 C CA . ALA A 1 78 ? -1.372 -7.356 -0.904 1.00 98.06 78 ALA A CA 1
ATOM 618 C C . ALA A 1 78 ? -0.718 -6.455 -1.969 1.00 98.06 78 ALA A C 1
ATOM 620 O O . ALA A 1 78 ? 0.375 -6.754 -2.446 1.00 98.06 78 ALA A O 1
ATOM 621 N N . ASP A 1 79 ? -1.354 -5.335 -2.314 1.00 98.25 79 ASP A N 1
ATOM 622 C CA . ASP A 1 79 ? -0.795 -4.337 -3.232 1.00 98.25 79 ASP A CA 1
ATOM 623 C C . ASP A 1 79 ? 0.445 -3.649 -2.641 1.00 98.25 79 ASP A C 1
ATOM 625 O O . ASP A 1 79 ? 1.513 -3.624 -3.257 1.00 98.25 79 ASP A O 1
ATOM 629 N N . HIS A 1 80 ? 0.336 -3.144 -1.410 1.00 98.19 80 HIS A N 1
ATOM 630 C CA . HIS A 1 80 ? 1.421 -2.406 -0.772 1.00 98.19 80 HIS A CA 1
ATOM 631 C C . HIS A 1 80 ? 2.652 -3.272 -0.535 1.00 98.19 80 HIS A C 1
ATOM 633 O O . HIS A 1 80 ? 3.760 -2.805 -0.782 1.00 98.19 80 HIS A O 1
ATOM 639 N N . ILE A 1 81 ? 2.485 -4.521 -0.093 1.00 97.88 81 ILE A N 1
ATOM 640 C CA . ILE A 1 81 ? 3.629 -5.394 0.186 1.00 97.88 81 ILE A CA 1
ATOM 641 C C . ILE A 1 81 ? 4.362 -5.810 -1.093 1.00 97.88 81 ILE A C 1
ATOM 643 O O . ILE A 1 81 ? 5.587 -5.902 -1.073 1.00 97.88 81 ILE A O 1
ATOM 647 N N . ARG A 1 82 ? 3.647 -5.976 -2.219 1.00 97.88 82 ARG A N 1
ATOM 648 C CA . ARG A 1 82 ? 4.276 -6.163 -3.535 1.00 97.88 82 ARG A CA 1
ATOM 649 C C . ARG A 1 82 ? 5.109 -4.939 -3.905 1.00 97.88 82 ARG A C 1
ATOM 651 O O . ARG A 1 82 ? 6.287 -5.087 -4.209 1.00 97.88 82 ARG A O 1
ATOM 658 N N . ALA A 1 83 ? 4.529 -3.741 -3.831 1.00 98.06 83 ALA A N 1
ATOM 659 C CA . ALA A 1 83 ? 5.236 -2.504 -4.169 1.00 98.06 83 ALA A CA 1
ATOM 660 C C . ALA A 1 83 ? 6.488 -2.285 -3.297 1.00 98.06 83 ALA A C 1
ATOM 662 O O . ALA A 1 83 ? 7.560 -1.999 -3.823 1.00 98.06 83 ALA A O 1
ATOM 663 N N . VAL A 1 84 ? 6.357 -2.480 -1.984 1.00 98.06 84 VAL A N 1
ATOM 664 C CA . VAL A 1 84 ? 7.441 -2.400 -0.990 1.00 98.06 84 VAL A CA 1
ATOM 665 C C . VAL A 1 84 ? 8.564 -3.389 -1.305 1.00 98.06 84 VAL A C 1
ATOM 667 O O . VAL A 1 84 ? 9.734 -3.013 -1.338 1.00 98.06 84 VAL A O 1
ATOM 670 N N . ALA A 1 85 ? 8.227 -4.650 -1.595 1.00 97.94 85 ALA A N 1
ATOM 671 C CA . ALA A 1 85 ? 9.229 -5.670 -1.888 1.00 97.94 85 ALA A CA 1
ATOM 672 C C . ALA A 1 85 ? 10.077 -5.301 -3.117 1.00 97.94 85 ALA A C 1
ATOM 674 O O . ALA A 1 85 ? 11.304 -5.370 -3.048 1.00 97.94 85 ALA A O 1
ATOM 675 N N . PHE A 1 86 ? 9.438 -4.835 -4.196 1.00 97.75 86 PHE A N 1
ATOM 676 C CA . PHE A 1 86 ? 10.130 -4.384 -5.407 1.00 97.75 86 PHE A CA 1
ATOM 677 C C . PHE A 1 86 ? 10.953 -3.105 -5.189 1.00 97.75 86 PHE A C 1
ATOM 679 O O . PHE A 1 86 ? 12.076 -2.986 -5.670 1.00 97.75 86 PHE A O 1
ATOM 686 N N . LEU A 1 87 ? 10.444 -2.134 -4.429 1.00 97.31 87 LEU A N 1
ATOM 687 C CA . LEU A 1 87 ? 11.199 -0.912 -4.141 1.00 97.31 87 LEU A CA 1
ATOM 688 C C . LEU A 1 87 ? 12.469 -1.211 -3.332 1.00 97.31 87 LEU A C 1
ATOM 690 O O . LEU A 1 87 ? 13.544 -0.695 -3.655 1.00 97.31 87 LEU A O 1
ATOM 694 N N . ILE A 1 88 ? 12.375 -2.075 -2.317 1.00 97.19 88 ILE A N 1
ATOM 695 C CA . ILE A 1 88 ? 13.542 -2.493 -1.531 1.00 97.19 88 ILE A CA 1
ATOM 696 C C . ILE A 1 88 ? 14.495 -3.336 -2.379 1.00 97.19 88 ILE A C 1
ATOM 698 O O . ILE A 1 88 ? 15.712 -3.150 -2.278 1.00 97.19 88 ILE A O 1
ATOM 702 N N . SER A 1 89 ? 13.984 -4.207 -3.258 1.00 96.12 89 SER A N 1
ATOM 703 C CA . SER A 1 89 ? 14.839 -4.969 -4.173 1.00 96.12 89 SER A CA 1
ATOM 704 C C . SER A 1 89 ? 15.619 -4.062 -5.122 1.00 96.12 89 SER A C 1
ATOM 706 O O . SER A 1 89 ? 16.735 -4.413 -5.482 1.00 96.12 89 SER A O 1
ATOM 708 N N . GLU A 1 90 ? 15.125 -2.868 -5.449 1.00 94.56 90 GLU A N 1
ATOM 709 C CA . GLU A 1 90 ? 15.847 -1.845 -6.223 1.00 94.56 90 GLU A CA 1
ATOM 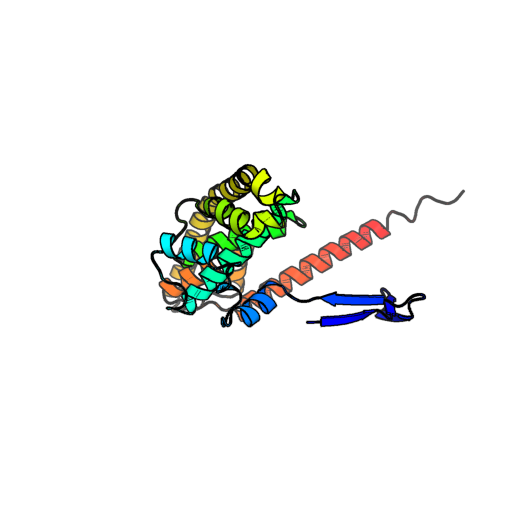710 C C . GLU A 1 90 ? 16.715 -0.895 -5.367 1.00 94.56 90 GLU A C 1
ATOM 712 O O . GLU A 1 90 ? 17.279 0.081 -5.869 1.00 94.56 90 GLU A O 1
ATOM 717 N N . GLY A 1 91 ? 16.866 -1.172 -4.068 1.00 94.56 91 GLY A N 1
ATOM 718 C CA . GLY A 1 91 ? 17.730 -0.415 -3.157 1.00 94.56 91 GLY A CA 1
ATOM 719 C C . GLY A 1 91 ? 17.070 0.806 -2.510 1.00 94.56 91 GLY A C 1
ATOM 720 O O . GLY A 1 91 ? 17.759 1.623 -1.892 1.00 94.56 91 GLY A O 1
ATOM 721 N N . VAL A 1 92 ? 15.748 0.961 -2.613 1.00 96.81 92 VAL A N 1
ATOM 722 C CA . VAL A 1 92 ? 15.024 2.001 -1.872 1.00 96.81 92 VAL A CA 1
ATOM 723 C C . VAL A 1 92 ? 14.861 1.559 -0.419 1.00 96.81 92 VAL A C 1
ATOM 725 O O . VAL A 1 92 ? 14.328 0.498 -0.131 1.00 96.81 92 VAL A O 1
ATOM 728 N N . SER A 1 93 ? 15.311 2.388 0.523 1.00 94.50 93 SER A N 1
ATOM 729 C CA . SER A 1 93 ? 15.138 2.142 1.961 1.00 94.50 93 SER A CA 1
ATOM 730 C C . SER A 1 93 ? 14.185 3.161 2.599 1.00 94.50 93 SER A C 1
ATOM 732 O O . SER A 1 93 ? 14.195 4.330 2.190 1.00 94.50 93 SER A O 1
ATOM 734 N N . PRO A 1 94 ? 13.407 2.778 3.632 1.00 95.94 94 PRO A N 1
ATOM 735 C CA . PRO A 1 94 ? 12.507 3.685 4.343 1.00 95.94 94 PRO A CA 1
ATOM 736 C C . PRO A 1 94 ? 13.219 4.939 4.882 1.00 95.94 94 PRO A C 1
ATOM 738 O O . PRO A 1 94 ? 14.145 4.864 5.690 1.00 95.94 94 PRO A O 1
ATOM 741 N N . SER A 1 95 ? 12.748 6.128 4.505 1.00 92.62 95 SER A N 1
ATOM 742 C CA . SER A 1 95 ? 13.346 7.415 4.896 1.00 92.62 95 SER A CA 1
ATOM 743 C C . SER A 1 95 ? 12.284 8.512 5.079 1.00 92.62 95 SER A C 1
ATOM 745 O O . SER A 1 95 ? 11.089 8.260 4.962 1.00 92.62 95 SER A O 1
ATOM 747 N N . ASN A 1 96 ? 12.706 9.733 5.420 1.00 83.69 96 ASN A N 1
ATOM 748 C CA . ASN A 1 96 ? 11.810 10.890 5.549 1.00 83.69 96 ASN A CA 1
ATOM 749 C C . ASN A 1 96 ? 11.645 11.685 4.241 1.00 83.69 96 ASN A C 1
ATOM 751 O O . ASN A 1 96 ? 10.932 12.684 4.240 1.00 83.69 96 ASN A O 1
ATOM 755 N N . GLN A 1 97 ? 12.330 11.316 3.150 1.00 81.56 97 GLN A N 1
ATOM 756 C CA . GLN A 1 97 ? 12.381 12.128 1.929 1.00 81.56 97 GLN A CA 1
ATOM 757 C C . GLN A 1 97 ? 12.397 11.283 0.649 1.00 81.56 97 GLN A C 1
ATOM 759 O O . GLN A 1 97 ? 12.844 10.135 0.634 1.00 81.56 97 GLN A O 1
ATOM 764 N N . GLY A 1 98 ? 11.941 11.882 -0.454 1.00 90.50 98 GLY A N 1
ATOM 765 C CA . GLY A 1 98 ? 12.006 11.285 -1.788 1.00 90.50 98 GLY A CA 1
ATOM 766 C C . GLY A 1 98 ? 11.341 9.907 -1.865 1.00 90.50 98 GLY A C 1
ATOM 767 O O . GLY A 1 98 ? 10.263 9.692 -1.315 1.00 90.50 98 GLY A O 1
ATOM 768 N N . ARG A 1 99 ? 12.003 8.960 -2.540 1.00 93.62 99 ARG A N 1
ATOM 769 C CA . ARG A 1 99 ? 11.510 7.579 -2.699 1.00 93.62 99 ARG A CA 1
ATOM 770 C C . ARG A 1 99 ? 11.400 6.834 -1.367 1.00 93.62 99 ARG A C 1
ATOM 772 O O . ARG A 1 99 ? 10.426 6.124 -1.155 1.00 93.62 99 ARG A O 1
ATOM 779 N N . GLY A 1 100 ? 12.332 7.066 -0.443 1.00 93.69 100 GLY A N 1
ATOM 780 C CA . GLY A 1 100 ? 12.306 6.423 0.872 1.00 93.69 100 GLY A CA 1
ATOM 781 C C . GLY A 1 100 ? 11.117 6.852 1.739 1.00 93.69 100 GLY A C 1
ATOM 782 O O . GLY A 1 100 ? 10.638 6.060 2.547 1.00 93.69 100 GLY A O 1
ATOM 783 N N . TYR A 1 101 ? 10.595 8.070 1.549 1.00 89.19 101 TYR A N 1
ATOM 784 C CA . TYR A 1 101 ? 9.340 8.490 2.183 1.00 89.19 101 TYR A CA 1
ATOM 785 C C . TYR A 1 101 ? 8.144 7.690 1.664 1.00 89.19 101 TYR A C 1
ATOM 787 O O . TYR A 1 101 ? 7.325 7.233 2.459 1.00 89.19 101 TYR A O 1
ATOM 795 N N . VAL A 1 102 ? 8.052 7.505 0.343 1.00 91.56 102 VAL A N 1
ATOM 796 C CA . VAL A 1 102 ? 6.977 6.713 -0.277 1.00 91.56 102 VAL A CA 1
ATOM 797 C C . VAL A 1 102 ? 7.043 5.270 0.211 1.00 91.56 102 VAL A C 1
ATOM 799 O O . VAL A 1 102 ? 6.028 4.733 0.641 1.00 91.56 102 VAL A O 1
ATOM 802 N N . GLU A 1 103 ? 8.242 4.695 0.239 1.00 95.56 103 GLU A N 1
ATOM 803 C CA . GLU A 1 103 ? 8.492 3.346 0.742 1.00 95.56 103 GLU A CA 1
ATOM 804 C C . GLU A 1 103 ? 8.016 3.174 2.190 1.00 95.56 103 GLU A C 1
ATOM 806 O O . GLU A 1 103 ? 7.169 2.336 2.503 1.00 95.56 103 GLU A O 1
ATOM 811 N N . ARG A 1 104 ? 8.461 4.070 3.077 1.00 93.88 104 ARG A N 1
ATOM 812 C CA . ARG A 1 104 ? 8.006 4.103 4.469 1.00 93.88 104 ARG A CA 1
ATOM 813 C C . ARG A 1 104 ? 6.484 4.234 4.578 1.00 93.88 104 ARG A C 1
ATOM 815 O O . ARG A 1 104 ? 5.867 3.575 5.413 1.00 93.88 104 ARG A O 1
ATOM 822 N N . MET A 1 105 ? 5.878 5.112 3.780 1.00 91.25 105 MET A N 1
ATOM 823 C CA . MET A 1 105 ? 4.432 5.342 3.785 1.00 91.25 105 MET A CA 1
ATOM 824 C C . MET A 1 105 ? 3.665 4.068 3.405 1.00 91.25 105 MET A C 1
ATOM 826 O O . MET A 1 105 ? 2.671 3.757 4.059 1.00 91.25 105 MET A O 1
ATOM 830 N N . LEU A 1 106 ? 4.119 3.325 2.392 1.00 96.00 106 LEU A N 1
ATOM 831 C CA . LEU A 1 106 ? 3.482 2.078 1.960 1.00 96.00 106 LEU A CA 1
ATOM 832 C C . LEU A 1 106 ? 3.558 0.992 3.037 1.00 96.00 106 LEU A C 1
ATOM 834 O O . LEU A 1 106 ? 2.522 0.411 3.369 1.00 96.00 106 LEU A O 1
ATOM 838 N N . ILE A 1 107 ? 4.728 0.795 3.660 1.00 96.25 107 ILE A N 1
ATOM 839 C CA . ILE A 1 107 ? 4.880 -0.139 4.790 1.00 96.25 107 ILE A CA 1
ATOM 840 C C . ILE A 1 107 ? 3.892 0.224 5.906 1.00 96.25 107 ILE A C 1
ATOM 842 O O . ILE A 1 107 ? 3.126 -0.616 6.376 1.00 96.25 107 ILE A O 1
ATOM 846 N N . ARG A 1 108 ? 3.842 1.498 6.307 1.00 93.50 108 ARG A N 1
ATOM 847 C CA . ARG A 1 108 ? 2.967 1.954 7.399 1.00 93.50 108 ARG A CA 1
ATOM 848 C C . ARG A 1 108 ? 1.480 1.830 7.076 1.00 93.50 108 ARG A C 1
ATOM 850 O O . ARG A 1 108 ? 0.701 1.510 7.973 1.00 93.50 108 ARG A O 1
ATOM 857 N N . ARG A 1 109 ? 1.076 2.030 5.818 1.00 93.25 109 ARG A N 1
ATOM 858 C CA . ARG A 1 109 ? -0.303 1.773 5.368 1.00 93.25 109 ARG A CA 1
ATOM 859 C C . ARG A 1 109 ? -0.648 0.291 5.415 1.00 93.25 109 ARG A C 1
ATOM 861 O O . ARG A 1 109 ? -1.718 -0.053 5.911 1.00 93.25 109 ARG A O 1
ATOM 868 N N . ALA A 1 110 ? 0.258 -0.588 4.982 1.00 96.19 110 ALA A N 1
ATOM 869 C CA . ALA A 1 110 ? 0.065 -2.032 5.110 1.00 96.19 110 ALA A CA 1
ATOM 870 C C . ALA A 1 110 ? -0.105 -2.443 6.586 1.00 96.19 110 ALA A C 1
ATOM 872 O O . ALA A 1 110 ? -1.011 -3.213 6.911 1.00 96.19 110 ALA A O 1
ATOM 873 N N . ILE A 1 111 ? 0.677 -1.856 7.502 1.00 94.38 111 ILE A N 1
ATOM 874 C CA . ILE A 1 111 ? 0.505 -2.052 8.953 1.00 94.38 111 ILE A CA 1
ATOM 875 C C . ILE A 1 111 ? -0.870 -1.542 9.410 1.00 94.38 111 ILE A C 1
ATOM 877 O O . ILE A 1 111 ? -1.582 -2.252 10.117 1.00 94.38 111 ILE A O 1
ATOM 881 N N . GLY A 1 112 ? -1.277 -0.340 8.991 1.00 91.50 112 GLY A N 1
ATOM 882 C CA . GLY A 1 112 ? -2.584 0.239 9.323 1.00 91.50 112 GLY A CA 1
ATOM 883 C C . GLY A 1 112 ? -3.757 -0.652 8.899 1.00 91.50 112 GLY A C 1
ATOM 884 O O . GLY A 1 112 ? -4.625 -0.961 9.716 1.00 91.50 112 GLY A O 1
ATOM 885 N N . HIS A 1 113 ? -3.744 -1.136 7.656 1.00 94.31 113 HIS A N 1
ATOM 886 C CA . HIS A 1 113 ? -4.738 -2.083 7.145 1.00 94.31 113 HIS A CA 1
ATOM 887 C C . HIS A 1 113 ? -4.724 -3.419 7.893 1.00 94.31 113 HIS A C 1
ATOM 889 O O . HIS A 1 113 ? -5.784 -3.965 8.199 1.00 94.31 113 HIS A O 1
ATOM 895 N N . SER A 1 114 ? -3.541 -3.917 8.253 1.00 94.50 114 SER A N 1
ATOM 896 C CA . SER A 1 114 ? -3.403 -5.136 9.056 1.00 94.50 114 SER A CA 1
ATOM 897 C C . SER A 1 114 ? -4.076 -4.981 10.419 1.00 94.50 114 SER A C 1
ATOM 899 O O . SER A 1 114 ? -4.868 -5.828 10.830 1.00 94.50 114 SER A O 1
ATOM 901 N N . ARG A 1 115 ? -3.853 -3.845 11.092 1.00 90.69 115 ARG A N 1
ATOM 902 C CA . ARG A 1 115 ? -4.505 -3.532 12.372 1.00 90.69 115 ARG A CA 1
ATOM 903 C C . ARG A 1 115 ? -6.017 -3.395 12.230 1.00 90.69 115 ARG A C 1
ATOM 905 O O . ARG A 1 115 ? -6.738 -3.865 13.104 1.00 90.69 115 ARG A O 1
ATOM 912 N N . ALA A 1 116 ? -6.504 -2.819 11.131 1.00 89.12 116 ALA A N 1
ATOM 913 C CA . ALA A 1 116 ? -7.936 -2.732 10.845 1.00 89.12 116 ALA A CA 1
ATOM 914 C C . ALA A 1 116 ? -8.592 -4.114 10.618 1.00 89.12 116 ALA A C 1
ATOM 916 O O . ALA A 1 116 ? -9.773 -4.293 10.913 1.00 89.12 116 ALA A O 1
ATOM 917 N N . LEU A 1 117 ? -7.817 -5.112 10.177 1.00 90.69 117 LEU A N 1
ATOM 918 C CA . LEU A 1 117 ? -8.212 -6.527 10.137 1.00 90.69 117 LEU A CA 1
ATOM 919 C C . LEU A 1 117 ? -8.015 -7.267 11.472 1.00 90.69 117 LEU A C 1
ATOM 921 O O . LEU A 1 117 ? -8.259 -8.468 11.543 1.00 90.69 117 LEU A O 1
ATOM 925 N N . ASN A 1 118 ? -7.625 -6.566 12.540 1.00 89.81 118 ASN A N 1
ATOM 926 C CA . ASN A 1 118 ? -7.272 -7.129 13.847 1.00 89.81 118 ASN A CA 1
ATOM 927 C C . ASN A 1 118 ? -6.086 -8.110 13.809 1.00 89.81 118 ASN A C 1
ATOM 929 O O . ASN A 1 118 ? -5.981 -8.990 14.663 1.00 89.81 118 ASN A O 1
ATOM 933 N N . ILE A 1 119 ? -5.172 -7.938 12.852 1.00 92.88 119 ILE A N 1
ATOM 934 C CA . ILE A 1 119 ? -3.922 -8.698 12.754 1.00 92.88 119 ILE A CA 1
ATOM 935 C C . ILE A 1 119 ? -2.699 -7.786 12.851 1.00 92.88 119 ILE A C 1
ATOM 937 O O . ILE A 1 119 ? -2.796 -6.560 12.910 1.00 92.88 119 ILE A O 1
ATOM 941 N N . GLY A 1 120 ? -1.521 -8.405 12.918 1.00 87.50 120 GLY A N 1
ATOM 942 C CA . GLY A 1 120 ? -0.253 -7.687 12.953 1.00 87.50 120 GLY A CA 1
ATOM 943 C C . GLY A 1 120 ? 0.011 -6.954 14.254 1.00 87.50 120 GLY A C 1
ATOM 944 O O . GLY A 1 120 ? 0.673 -5.918 14.226 1.00 87.50 120 GLY A O 1
ATOM 945 N N . LYS A 1 121 ? -0.520 -7.466 15.383 1.00 87.00 121 LYS A N 1
ATOM 946 C CA . LYS A 1 121 ? -0.126 -6.994 16.718 1.00 87.00 121 LYS A CA 1
ATOM 947 C C . LYS A 1 121 ? 1.380 -7.117 16.917 1.00 87.00 121 LYS A C 1
ATOM 949 O O . LYS A 1 121 ? 2.002 -6.154 17.344 1.00 87.00 121 LYS A O 1
ATOM 954 N N . GLU A 1 122 ? 1.914 -8.263 16.527 1.00 90.44 122 GLU A N 1
ATOM 955 C CA . GLU A 1 122 ? 3.342 -8.500 16.360 1.00 90.44 122 GLU A CA 1
ATOM 956 C C . GLU A 1 122 ? 3.730 -8.334 14.883 1.00 90.44 122 GLU A C 1
ATOM 958 O O . GLU A 1 122 ? 2.876 -8.569 14.016 1.00 90.44 122 GLU A O 1
ATOM 963 N N . PRO A 1 123 ? 4.993 -7.977 14.578 1.00 94.75 123 PRO A N 1
ATOM 964 C CA . PRO A 1 123 ? 5.466 -7.870 13.204 1.00 94.75 123 PRO A CA 1
ATOM 965 C C . PRO A 1 123 ? 5.240 -9.157 12.401 1.00 94.75 123 PRO A C 1
ATOM 967 O O . PRO A 1 123 ? 5.562 -10.261 12.858 1.00 94.75 123 PRO A O 1
ATOM 970 N N . PHE A 1 124 ? 4.705 -9.020 11.191 1.00 96.19 124 PHE A N 1
ATOM 971 C CA . PHE A 1 124 ? 4.405 -10.155 10.317 1.00 96.19 124 PHE A CA 1
ATOM 972 C C . PHE A 1 124 ? 4.445 -9.842 8.819 1.00 96.19 124 PHE A C 1
ATOM 974 O O . PHE A 1 124 ? 4.499 -10.793 8.043 1.00 96.19 124 PHE A O 1
ATOM 981 N N . LEU A 1 125 ? 4.428 -8.575 8.385 1.00 97.12 125 LEU A N 1
ATOM 982 C CA . LEU A 1 125 ? 4.408 -8.255 6.949 1.00 97.12 125 LEU A CA 1
ATOM 983 C C . LEU A 1 125 ? 5.649 -8.796 6.241 1.00 97.12 125 LEU A C 1
ATOM 985 O O . LEU A 1 125 ? 5.552 -9.295 5.123 1.00 97.12 125 LEU A O 1
ATOM 989 N N . TYR A 1 126 ? 6.799 -8.792 6.919 1.00 97.56 126 TYR A N 1
ATOM 990 C CA . TYR A 1 126 ? 8.025 -9.409 6.403 1.00 97.56 126 TYR A CA 1
ATOM 991 C C . TYR A 1 126 ? 7.883 -10.901 6.049 1.00 97.56 126 TYR A C 1
ATOM 993 O O . TYR A 1 126 ? 8.666 -11.406 5.246 1.00 97.56 126 TYR A O 1
ATOM 1001 N N . LYS A 1 127 ? 6.903 -11.608 6.634 1.00 97.31 127 LYS A N 1
ATOM 1002 C CA . LYS A 1 127 ? 6.618 -13.025 6.355 1.00 97.31 127 LY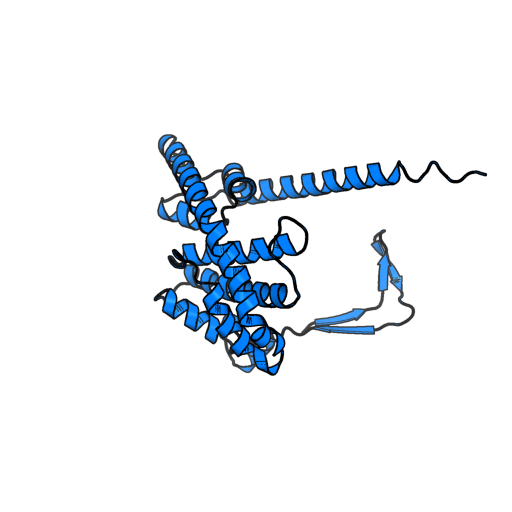S A CA 1
ATOM 1003 C C . LYS A 1 127 ? 5.827 -13.236 5.065 1.00 97.31 127 LYS A C 1
ATOM 1005 O O . LYS A 1 127 ? 5.704 -14.367 4.617 1.00 97.31 127 LYS A O 1
ATOM 1010 N N . ILE A 1 128 ? 5.290 -12.165 4.480 1.00 97.69 128 ILE A N 1
ATOM 1011 C CA . ILE A 1 128 ? 4.580 -12.197 3.196 1.00 97.69 128 ILE A CA 1
ATOM 1012 C C . ILE A 1 128 ? 5.575 -12.114 2.026 1.00 97.69 128 ILE A C 1
ATOM 1014 O O . ILE A 1 128 ? 5.284 -12.586 0.931 1.00 97.69 128 ILE A O 1
ATOM 1018 N N . VAL A 1 129 ? 6.771 -11.557 2.251 1.00 98.06 129 VAL A N 1
ATOM 1019 C CA . VAL A 1 129 ? 7.820 -11.392 1.226 1.00 98.06 129 VAL A CA 1
ATOM 1020 C C . VAL A 1 129 ? 8.158 -12.694 0.483 1.00 98.06 129 VAL A C 1
ATOM 1022 O O . VAL A 1 129 ? 8.183 -12.643 -0.745 1.00 98.06 129 VAL A O 1
ATOM 1025 N N . PRO A 1 130 ? 8.327 -13.860 1.142 1.00 97.94 130 PRO A N 1
ATOM 1026 C CA . PRO A 1 130 ? 8.598 -15.116 0.437 1.00 97.94 130 PRO A CA 1
ATOM 1027 C C . PRO A 1 130 ? 7.444 -15.529 -0.491 1.00 97.94 130 PRO A C 1
ATOM 1029 O O . PRO A 1 130 ? 7.667 -16.050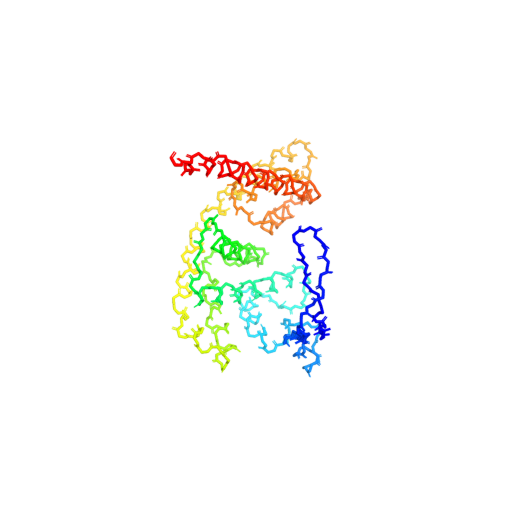 -1.581 1.00 97.94 130 PRO A O 1
ATOM 1032 N N . VAL A 1 131 ? 6.194 -15.248 -0.095 1.00 98.06 131 VAL A N 1
ATOM 1033 C CA . VAL A 1 131 ? 4.996 -15.522 -0.910 1.00 98.06 131 VAL A CA 1
ATOM 1034 C C . VAL A 1 131 ? 4.979 -14.628 -2.151 1.00 98.06 131 VAL A C 1
ATOM 1036 O O . VAL A 1 131 ? 4.721 -15.100 -3.260 1.00 98.06 131 VAL A O 1
ATOM 1039 N N . VAL A 1 132 ? 5.305 -13.343 -1.980 1.00 97.69 132 VAL A N 1
ATOM 1040 C CA . VAL A 1 132 ? 5.438 -12.390 -3.091 1.00 97.69 132 VAL A CA 1
ATOM 1041 C C . VAL A 1 132 ? 6.532 -12.845 -4.051 1.00 97.69 132 VAL A C 1
ATOM 1043 O O . VAL A 1 132 ? 6.261 -12.991 -5.241 1.00 97.69 132 VAL A O 1
ATOM 1046 N N . ALA A 1 133 ? 7.738 -13.109 -3.541 1.00 97.38 133 ALA A N 1
ATOM 1047 C CA . ALA A 1 133 ? 8.879 -13.537 -4.342 1.00 97.38 133 ALA A CA 1
ATOM 1048 C C . ALA A 1 133 ? 8.572 -14.828 -5.110 1.00 97.38 133 ALA A C 1
ATOM 1050 O O . ALA A 1 133 ? 8.798 -14.895 -6.316 1.00 97.38 133 ALA A O 1
ATOM 1051 N N . GLY A 1 134 ? 7.960 -15.816 -4.452 1.00 97.00 134 GLY A N 1
ATOM 1052 C CA . GLY A 1 134 ? 7.562 -17.074 -5.079 1.00 97.00 134 GLY A CA 1
ATOM 1053 C C . GLY A 1 134 ? 6.572 -16.916 -6.237 1.00 97.00 134 GLY A C 1
ATOM 1054 O O . GLY A 1 134 ? 6.664 -17.669 -7.203 1.00 97.00 134 GLY A O 1
ATOM 1055 N N . THR A 1 135 ? 5.677 -15.924 -6.172 1.00 95.94 135 THR A N 1
ATOM 1056 C CA . THR A 1 135 ? 4.651 -15.671 -7.204 1.00 95.94 135 THR A CA 1
ATOM 1057 C C . THR A 1 135 ? 5.243 -15.087 -8.493 1.00 95.94 135 THR A C 1
ATOM 1059 O O . THR A 1 135 ? 4.656 -15.228 -9.561 1.00 95.94 135 THR A O 1
ATOM 1062 N N . VAL A 1 136 ? 6.406 -14.430 -8.415 1.00 95.06 136 VAL A N 1
ATOM 1063 C CA . VAL A 1 136 ? 6.998 -13.691 -9.548 1.00 95.06 136 VAL A CA 1
ATOM 1064 C C . VAL A 1 136 ? 8.426 -14.121 -9.903 1.00 95.06 136 VAL A C 1
ATOM 1066 O O . VAL A 1 136 ? 9.027 -13.541 -10.806 1.00 95.06 136 VAL A O 1
ATOM 1069 N N . LYS A 1 137 ? 8.964 -15.143 -9.227 1.00 95.81 137 LYS A N 1
ATOM 1070 C CA . LYS A 1 137 ? 10.362 -15.605 -9.335 1.00 95.81 137 LYS A CA 1
ATOM 1071 C C . LYS A 1 137 ? 10.825 -15.923 -10.758 1.00 95.81 137 LYS A C 1
ATOM 1073 O O . LYS A 1 137 ? 12.001 -15.757 -11.053 1.00 95.81 137 LYS A O 1
ATOM 1078 N N . ASP A 1 138 ? 9.923 -16.377 -11.628 1.00 95.12 138 ASP A N 1
ATOM 1079 C CA . ASP A 1 138 ? 10.285 -16.786 -12.989 1.00 95.12 138 ASP A CA 1
ATOM 1080 C C . ASP A 1 138 ? 10.602 -15.567 -13.872 1.00 95.12 138 ASP A C 1
ATOM 1082 O O . ASP A 1 138 ? 11.404 -15.660 -14.798 1.00 95.12 138 ASP A O 1
ATOM 1086 N N . CYS A 1 139 ? 9.996 -14.412 -13.573 1.00 95.50 139 CYS A N 1
ATOM 1087 C CA . CYS A 1 139 ? 10.251 -13.149 -14.268 1.00 95.50 139 CYS A CA 1
ATOM 1088 C C . CYS A 1 139 ? 11.227 -12.237 -13.512 1.00 95.50 139 CYS A C 1
ATOM 1090 O O . CYS A 1 139 ? 11.917 -11.450 -14.153 1.00 95.50 139 CYS A O 1
ATOM 1092 N N . TYR A 1 140 ? 11.263 -12.338 -12.179 1.00 96.06 140 TYR A N 1
ATOM 1093 C CA . TYR A 1 140 ? 12.045 -11.478 -11.284 1.00 96.06 140 TYR A CA 1
ATOM 1094 C C . TYR A 1 140 ? 12.794 -12.313 -10.225 1.00 96.06 140 TYR A C 1
ATOM 1096 O O . TYR A 1 140 ? 12.468 -12.245 -9.030 1.00 96.06 140 TYR A O 1
ATOM 1104 N N . PRO A 1 141 ? 13.769 -13.151 -10.628 1.00 95.31 141 PRO A N 1
ATOM 1105 C CA . PRO A 1 141 ? 14.523 -14.005 -9.706 1.00 95.31 141 PRO A CA 1
ATOM 1106 C C . PRO A 1 141 ? 15.284 -13.204 -8.640 1.00 95.31 141 PRO A C 1
ATOM 1108 O O . PRO A 1 141 ? 15.430 -13.662 -7.505 1.00 95.31 141 PRO A O 1
ATOM 1111 N N . GLU A 1 142 ? 15.688 -11.971 -8.954 1.00 92.81 142 GLU A N 1
ATOM 1112 C CA . GLU A 1 142 ? 16.377 -11.060 -8.041 1.00 92.81 142 GLU A CA 1
ATOM 1113 C C . GLU A 1 142 ? 15.556 -10.722 -6.788 1.00 92.81 142 GLU A C 1
ATOM 1115 O O . GLU A 1 142 ? 16.121 -10.378 -5.746 1.00 92.81 142 GLU A O 1
ATOM 1120 N N . LEU A 1 143 ? 14.223 -10.826 -6.864 1.00 95.81 143 LEU A N 1
ATOM 1121 C CA . LEU A 1 143 ? 13.348 -10.596 -5.719 1.00 95.81 143 LEU A CA 1
ATOM 1122 C C . LEU A 1 143 ? 13.483 -11.723 -4.688 1.00 95.81 143 LEU A C 1
ATOM 1124 O O . LEU A 1 143 ? 13.500 -11.457 -3.487 1.00 95.81 143 LEU A O 1
ATOM 1128 N N . LEU A 1 144 ? 13.630 -12.965 -5.161 1.00 95.50 144 LEU A N 1
ATOM 1129 C CA . LEU A 1 144 ? 13.870 -14.135 -4.319 1.00 95.50 144 LEU A CA 1
ATOM 1130 C C . LEU A 1 144 ? 15.293 -14.121 -3.747 1.00 95.50 144 LEU A C 1
ATOM 1132 O O . LEU A 1 144 ? 15.481 -14.357 -2.558 1.00 95.50 144 LEU A O 1
ATOM 1136 N N . GLU A 1 145 ? 16.293 -13.761 -4.554 1.00 95.38 145 GLU A N 1
ATOM 1137 C CA . GLU A 1 145 ? 17.685 -13.624 -4.095 1.00 95.38 145 GLU A CA 1
ATOM 1138 C C . GLU A 1 145 ? 17.839 -12.598 -2.959 1.00 95.38 145 GLU A C 1
ATOM 1140 O O . GLU A 1 145 ? 18.692 -12.745 -2.083 1.00 95.38 145 GLU A O 1
ATOM 1145 N N . ARG A 1 146 ? 17.007 -11.548 -2.961 1.00 96.81 146 ARG A N 1
ATOM 1146 C CA . ARG A 1 146 ? 17.028 -10.468 -1.963 1.00 96.81 146 ARG A CA 1
ATOM 1147 C C . ARG A 1 146 ? 16.003 -10.636 -0.842 1.00 96.81 146 ARG A C 1
ATOM 1149 O O . ARG A 1 146 ? 15.951 -9.766 0.031 1.00 96.81 146 ARG A O 1
ATOM 1156 N N . GLU A 1 147 ? 15.236 -11.726 -0.823 1.00 97.44 147 GLU A N 1
ATOM 1157 C CA . GLU A 1 147 ? 14.122 -11.963 0.107 1.00 97.44 147 GLU A CA 1
ATOM 1158 C C . GLU A 1 147 ? 14.504 -11.651 1.562 1.00 97.44 147 GLU A C 1
ATOM 1160 O O . GLU A 1 147 ? 13.869 -10.823 2.211 1.00 97.44 147 GLU A O 1
ATOM 1165 N N . GLU A 1 148 ? 15.605 -12.223 2.059 1.00 97.56 148 GLU A N 1
ATOM 1166 C CA . GLU A 1 148 ? 16.036 -12.044 3.450 1.00 97.56 148 GLU A CA 1
ATOM 1167 C C . GLU A 1 148 ? 16.376 -10.578 3.778 1.00 97.56 148 GLU A C 1
ATOM 1169 O O . GLU A 1 148 ? 16.137 -10.086 4.885 1.00 97.56 148 GLU A O 1
ATOM 1174 N N . SER A 1 149 ? 16.965 -9.849 2.827 1.00 97.44 149 SER A N 1
ATOM 1175 C CA . SER A 1 149 ? 17.272 -8.427 3.000 1.00 97.44 149 SER A CA 1
ATOM 1176 C C . SER A 1 149 ? 15.989 -7.598 3.051 1.00 97.44 149 SER A C 1
ATOM 1178 O O . SER A 1 149 ? 15.820 -6.786 3.965 1.00 97.44 149 SER A O 1
ATOM 1180 N N . ILE A 1 150 ? 15.058 -7.864 2.132 1.00 98.25 150 ILE A N 1
ATOM 1181 C CA . ILE A 1 150 ? 13.755 -7.199 2.055 1.00 98.25 150 ILE A CA 1
ATOM 1182 C C . ILE A 1 150 ? 12.961 -7.440 3.344 1.00 98.25 150 ILE A C 1
ATOM 1184 O O . ILE A 1 150 ? 12.520 -6.486 3.992 1.00 98.25 150 ILE A O 1
ATOM 1188 N N . SER A 1 151 ? 12.857 -8.697 3.784 1.00 98.44 151 SER A N 1
ATOM 1189 C CA . SER A 1 151 ? 12.184 -9.068 5.029 1.00 98.44 151 SER A CA 1
ATOM 1190 C C . SER A 1 151 ? 12.784 -8.362 6.246 1.00 98.44 151 SER A C 1
ATOM 1192 O O . SER A 1 151 ? 12.040 -7.864 7.091 1.00 98.44 151 SER A O 1
ATOM 1194 N N . ARG A 1 152 ? 14.116 -8.243 6.338 1.00 98.25 152 ARG A N 1
ATOM 1195 C CA . ARG A 1 152 ? 14.774 -7.524 7.446 1.00 98.25 152 ARG A CA 1
ATOM 1196 C C . ARG A 1 152 ? 14.421 -6.038 7.482 1.00 98.25 152 ARG A C 1
ATOM 1198 O O . ARG A 1 152 ? 14.177 -5.506 8.567 1.00 98.25 152 ARG A O 1
ATOM 1205 N N . VAL A 1 153 ? 14.379 -5.371 6.327 1.00 98.00 153 VAL A N 1
ATOM 1206 C CA . VAL A 1 153 ? 14.012 -3.947 6.235 1.00 98.00 153 VAL A CA 1
ATOM 1207 C C . VAL A 1 153 ? 12.567 -3.733 6.687 1.00 98.00 153 VAL A C 1
ATOM 1209 O O . VAL A 1 153 ? 12.314 -2.879 7.540 1.00 98.00 153 VAL A O 1
ATOM 1212 N N . ILE A 1 154 ? 11.639 -4.549 6.182 1.00 98.12 154 ILE A N 1
ATOM 1213 C CA . ILE A 1 154 ? 10.215 -4.469 6.538 1.00 98.12 154 ILE A CA 1
ATOM 1214 C C . ILE A 1 154 ? 10.019 -4.743 8.030 1.00 98.12 154 ILE A C 1
ATOM 1216 O O . ILE A 1 154 ? 9.373 -3.953 8.715 1.00 98.12 154 ILE A O 1
ATOM 1220 N N . PHE A 1 155 ? 10.644 -5.798 8.564 1.00 98.12 155 PHE A N 1
ATOM 1221 C CA . PHE A 1 155 ? 10.577 -6.131 9.987 1.00 98.12 155 PHE A CA 1
ATOM 1222 C C . PHE A 1 155 ? 11.086 -4.991 10.880 1.00 98.12 155 PHE A C 1
ATOM 1224 O O . PHE A 1 155 ? 10.473 -4.673 11.902 1.00 98.12 155 PHE A O 1
ATOM 1231 N N . SER A 1 156 ? 12.203 -4.362 10.499 1.00 96.50 156 SER A N 1
ATOM 1232 C CA . SER A 1 156 ? 12.778 -3.242 11.247 1.00 96.50 156 SER A CA 1
ATOM 1233 C C . SER A 1 156 ? 11.819 -2.050 11.312 1.00 96.50 156 SER A C 1
ATOM 1235 O O . SER A 1 156 ? 11.594 -1.499 12.394 1.00 96.50 156 SER A O 1
ATOM 1237 N N . GLU A 1 157 ? 11.205 -1.683 10.182 1.00 95.06 157 GLU A N 1
ATOM 1238 C CA . GLU A 1 157 ? 10.233 -0.586 10.141 1.00 95.06 157 GLU A CA 1
ATOM 1239 C C . GLU A 1 157 ? 8.930 -0.948 10.871 1.00 95.06 157 GLU A C 1
ATOM 1241 O O . GLU A 1 157 ? 8.420 -0.112 11.616 1.00 95.06 157 GLU A O 1
ATOM 1246 N N . GLU A 1 158 ? 8.429 -2.185 10.753 1.00 94.62 158 GLU A N 1
ATOM 1247 C CA . GLU A 1 158 ? 7.273 -2.671 11.525 1.00 94.62 158 GLU A CA 1
ATOM 1248 C C . GLU A 1 158 ? 7.504 -2.519 13.030 1.00 94.62 158 GLU A C 1
ATOM 1250 O O . GLU A 1 158 ? 6.702 -1.894 13.730 1.00 94.62 158 GLU A O 1
ATOM 1255 N N . LYS A 1 159 ? 8.637 -3.032 13.525 1.00 94.56 159 LYS A N 1
ATOM 1256 C CA . LYS A 1 159 ? 8.992 -2.964 14.945 1.00 94.56 159 LYS A CA 1
ATOM 1257 C C . LYS A 1 159 ? 9.129 -1.519 15.420 1.00 94.56 159 LYS A C 1
ATOM 1259 O O . LYS A 1 159 ? 8.665 -1.174 16.504 1.00 94.56 159 LYS A O 1
ATOM 1264 N N . ARG A 1 160 ? 9.762 -0.660 14.615 1.00 91.75 160 ARG A N 1
ATOM 1265 C CA . ARG A 1 160 ? 9.931 0.764 14.934 1.00 91.75 160 ARG A CA 1
ATOM 1266 C C . ARG A 1 160 ? 8.594 1.499 14.988 1.00 91.75 160 ARG A C 1
ATOM 1268 O O . ARG A 1 160 ? 8.419 2.386 15.818 1.00 91.75 160 ARG A O 1
ATOM 1275 N N . PHE A 1 161 ? 7.677 1.174 14.085 1.00 91.38 161 PHE A N 1
ATOM 1276 C CA . PHE A 1 161 ? 6.405 1.874 13.967 1.00 91.38 161 PHE A CA 1
ATOM 1277 C C . PHE A 1 161 ? 5.378 1.441 15.017 1.00 91.38 161 PHE A C 1
ATOM 1279 O O . PHE A 1 161 ? 4.467 2.205 15.332 1.00 91.38 161 PHE A O 1
ATOM 1286 N N . GLN A 1 162 ? 5.542 0.258 15.606 1.00 88.69 162 GLN A N 1
ATOM 1287 C CA . GLN A 1 162 ? 4.635 -0.262 16.624 1.00 88.69 162 GLN A CA 1
ATOM 1288 C C . GLN A 1 162 ? 4.472 0.677 17.830 1.00 88.69 162 GLN A C 1
ATOM 1290 O O . GLN A 1 162 ? 3.342 0.994 18.199 1.00 88.69 162 GLN A O 1
ATOM 1295 N N . SER A 1 163 ? 5.569 1.195 18.390 1.00 85.69 163 SER A N 1
ATOM 1296 C CA . SER A 1 163 ? 5.503 2.134 19.521 1.00 85.69 163 SER A CA 1
ATOM 1297 C C . SER A 1 163 ? 4.835 3.463 19.149 1.00 85.69 163 SER A C 1
ATOM 1299 O O . SER A 1 163 ? 4.121 4.053 19.956 1.00 85.69 163 SER A O 1
ATOM 1301 N N . ILE A 1 164 ? 5.018 3.914 17.903 1.00 86.94 164 ILE A N 1
ATOM 1302 C CA . ILE A 1 164 ? 4.385 5.130 17.375 1.00 86.94 164 ILE A CA 1
ATOM 1303 C C . ILE A 1 164 ? 2.867 4.941 17.286 1.00 86.94 164 ILE A C 1
ATOM 1305 O O . ILE A 1 164 ? 2.113 5.827 17.684 1.00 86.94 164 ILE A O 1
ATOM 1309 N N . ILE A 1 165 ? 2.411 3.777 16.809 1.00 87.69 165 ILE A N 1
ATOM 1310 C CA . ILE A 1 165 ? 0.983 3.446 16.748 1.00 87.69 165 ILE A CA 1
ATOM 1311 C C . ILE A 1 165 ? 0.356 3.457 18.143 1.00 87.69 165 ILE A C 1
ATOM 1313 O O . ILE A 1 165 ? -0.730 4.008 18.311 1.00 87.69 165 ILE A O 1
ATOM 1317 N N . GLU A 1 166 ? 1.007 2.836 19.126 1.00 86.69 166 GLU A N 1
ATOM 1318 C CA . GLU A 1 166 ? 0.482 2.727 20.491 1.00 86.69 166 GLU A CA 1
ATOM 1319 C C . GLU A 1 166 ? 0.278 4.107 21.124 1.00 86.69 166 GLU A C 1
ATOM 1321 O O . GLU A 1 166 ? -0.805 4.405 21.637 1.00 86.69 166 GLU A O 1
ATOM 1326 N N . GLU A 1 167 ? 1.276 4.980 21.001 1.00 89.25 167 GLU A N 1
ATOM 1327 C CA . GLU A 1 167 ? 1.194 6.344 21.516 1.00 89.25 167 GLU A CA 1
ATOM 1328 C C . GLU A 1 167 ? 0.144 7.178 20.770 1.00 89.25 167 GLU A C 1
ATOM 1330 O O . GLU A 1 167 ? -0.703 7.831 21.384 1.00 89.25 167 GLU A O 1
ATOM 1335 N N . ALA A 1 168 ? 0.117 7.114 19.439 1.00 88.38 168 ALA A N 1
ATOM 1336 C CA . ALA A 1 168 ? -0.862 7.862 18.660 1.00 88.38 168 ALA A CA 1
ATOM 1337 C C . ALA A 1 168 ? -2.306 7.374 18.896 1.00 88.38 168 ALA A C 1
ATOM 1339 O O . ALA A 1 168 ? -3.240 8.179 18.918 1.00 88.38 168 ALA A O 1
ATOM 1340 N N . ALA A 1 169 ? -2.511 6.073 19.129 1.00 86.56 169 ALA A N 1
ATOM 1341 C CA . ALA A 1 169 ? -3.813 5.514 19.489 1.00 86.56 169 ALA A CA 1
ATOM 1342 C C . ALA A 1 169 ? -4.282 5.982 20.878 1.00 86.56 169 ALA A C 1
ATOM 1344 O O . ALA A 1 169 ? -5.481 6.218 21.069 1.00 86.56 169 ALA A O 1
ATOM 1345 N N . ARG A 1 170 ? -3.356 6.167 21.831 1.00 91.75 170 ARG A N 1
ATOM 1346 C CA . ARG A 1 170 ? -3.643 6.778 23.139 1.00 91.75 170 ARG A CA 1
ATOM 1347 C C . ARG A 1 170 ? -4.127 8.219 22.971 1.00 91.75 170 ARG A C 1
ATOM 1349 O O . ARG A 1 170 ? -5.213 8.550 23.448 1.00 91.75 170 ARG A O 1
ATOM 1356 N N . ILE A 1 171 ? -3.393 9.028 22.204 1.00 93.50 171 ILE A N 1
ATOM 1357 C CA . ILE A 1 171 ? -3.748 10.426 21.900 1.00 93.50 171 ILE A CA 1
ATOM 1358 C C . ILE A 1 171 ? -5.117 10.508 21.208 1.00 93.50 171 ILE A C 1
ATOM 1360 O O . ILE A 1 171 ? -5.968 11.320 21.582 1.00 93.50 171 ILE A O 1
ATOM 1364 N N . GLN A 1 172 ? -5.382 9.630 20.236 1.00 94.19 172 GLN A N 1
ATOM 1365 C CA . GLN A 1 172 ? -6.691 9.552 19.585 1.00 94.19 172 GLN A CA 1
ATOM 1366 C C . GLN A 1 172 ? -7.805 9.220 20.595 1.00 94.19 172 GLN A C 1
ATOM 1368 O O . GLN A 1 172 ? -8.895 9.796 20.537 1.00 94.19 172 GLN A O 1
ATOM 1373 N N . GLY A 1 173 ? -7.553 8.298 21.528 1.00 93.19 173 GLY A N 1
ATOM 1374 C CA . GLY A 1 173 ? -8.487 7.928 22.593 1.00 93.19 173 GLY A CA 1
ATOM 1375 C C . GLY A 1 173 ? -8.840 9.092 23.523 1.00 93.19 173 GLY A C 1
ATOM 1376 O O . GLY A 1 173 ? -10.015 9.291 23.845 1.00 93.19 173 GLY A O 1
ATOM 1377 N N . GLU A 1 174 ? -7.850 9.893 23.910 1.00 95.06 174 GLU A N 1
ATOM 1378 C CA . GLU A 1 174 ? -8.031 11.096 24.733 1.00 95.06 174 GLU A CA 1
ATOM 1379 C C . GLU A 1 174 ? -8.843 12.170 24.000 1.00 95.06 174 GLU A C 1
ATOM 1381 O O . GLU A 1 174 ? -9.791 12.738 24.559 1.00 95.06 174 GLU A O 1
ATOM 1386 N N . LEU A 1 175 ? -8.547 12.383 22.715 1.00 94.88 175 LEU A N 1
ATOM 1387 C CA . LEU A 1 175 ? -9.317 13.269 21.845 1.00 94.88 175 LEU A CA 1
ATOM 1388 C C . LEU A 1 175 ? -10.789 12.838 21.763 1.00 94.88 175 LEU A C 1
ATOM 1390 O O . LEU A 1 175 ? -11.689 13.648 21.988 1.00 94.88 175 LEU A O 1
ATOM 1394 N N . MET A 1 176 ? -11.053 11.558 21.489 1.00 95.44 176 MET A N 1
ATOM 1395 C CA . MET A 1 176 ? -12.420 11.026 21.424 1.00 95.44 176 MET A CA 1
ATOM 1396 C C . MET A 1 176 ? -13.146 11.136 22.766 1.00 95.44 176 MET A C 1
ATOM 1398 O O . MET A 1 176 ? -14.330 11.466 22.796 1.00 95.44 176 MET A O 1
ATOM 1402 N N . SER A 1 177 ? -12.451 10.914 23.881 1.00 95.62 177 SER A N 1
ATOM 1403 C CA . SER A 1 177 ? -13.026 11.074 25.222 1.00 95.62 177 SER A CA 1
ATOM 1404 C C . SER A 1 177 ? -13.452 12.522 25.474 1.00 95.62 177 SER A C 1
ATOM 1406 O O . SER A 1 177 ? -14.556 12.775 25.960 1.00 95.62 177 SER A O 1
ATOM 1408 N N . THR A 1 178 ? -12.614 13.477 25.068 1.00 95.69 178 THR A N 1
ATOM 1409 C CA . THR A 1 178 ? -12.895 14.915 25.163 1.00 95.69 178 THR A CA 1
ATOM 1410 C C . THR A 1 178 ? -14.093 15.308 24.301 1.00 95.69 178 THR A C 1
ATOM 1412 O O . THR A 1 178 ? -15.021 15.954 24.787 1.00 95.69 178 THR A O 1
ATOM 1415 N N . LEU A 1 179 ? -14.132 14.856 23.046 1.00 95.31 179 LEU A N 1
ATOM 1416 C CA . LEU A 1 179 ? -15.258 15.096 22.140 1.00 95.31 179 LEU A CA 1
ATOM 1417 C C . LEU A 1 179 ? -16.558 14.473 22.663 1.00 95.31 179 LEU A C 1
ATOM 1419 O O . LEU A 1 179 ? -17.604 15.118 22.614 1.00 95.31 179 LEU A O 1
ATOM 1423 N N . SER A 1 180 ? -16.497 13.263 23.229 1.00 94.50 180 SER A N 1
ATOM 1424 C CA . SER A 1 180 ? -17.678 12.601 23.791 1.00 94.50 180 SER A CA 1
ATOM 1425 C C . SER A 1 180 ? -18.250 13.367 24.986 1.00 94.50 180 SER A C 1
ATOM 1427 O O . SER A 1 180 ? -19.469 13.460 25.097 1.00 94.50 180 SER A O 1
ATOM 1429 N N . ARG A 1 181 ? -17.402 13.953 25.848 1.00 95.38 181 ARG A N 1
ATOM 1430 C CA . ARG A 1 181 ? -17.844 14.833 26.952 1.00 95.38 181 ARG A CA 1
ATOM 1431 C C . ARG A 1 181 ? -18.523 16.110 26.447 1.00 95.38 181 ARG A C 1
ATOM 1433 O O . ARG A 1 181 ? -19.393 16.639 27.122 1.00 95.38 181 ARG A O 1
ATOM 1440 N N . GLN A 1 182 ? -18.163 16.571 25.250 1.00 95.00 182 GLN A N 1
ATOM 1441 C CA . GLN A 1 182 ? -18.805 17.700 24.565 1.00 95.00 182 GLN A CA 1
ATOM 1442 C C . GLN A 1 182 ? -20.052 17.292 23.755 1.00 95.00 182 GLN A C 1
ATOM 1444 O O . GLN A 1 182 ? -20.580 18.109 23.005 1.00 95.00 182 GLN A O 1
ATOM 1449 N N . GLY A 1 183 ? -20.490 16.030 23.821 1.00 94.31 183 GLY A N 1
ATOM 1450 C CA . GLY A 1 183 ? -21.611 15.525 23.021 1.00 94.31 183 GLY A CA 1
ATOM 1451 C C . GLY A 1 183 ? -21.312 15.387 21.521 1.00 94.31 183 GLY A C 1
ATOM 1452 O O . GLY A 1 183 ? -22.229 15.194 20.726 1.00 94.31 183 GLY A O 1
ATOM 1453 N N . LYS A 1 184 ? -20.042 15.467 21.103 1.00 94.62 184 LYS A N 1
ATOM 1454 C CA . LYS A 1 184 ? -19.625 15.340 19.699 1.00 94.62 184 LYS A CA 1
ATOM 1455 C C . LYS A 1 184 ? -19.237 13.896 19.376 1.00 94.62 184 LYS A C 1
ATOM 1457 O O . LYS A 1 184 ? -18.533 13.239 20.139 1.00 94.62 184 LYS A O 1
ATOM 1462 N N . LYS A 1 185 ? -19.650 13.420 18.197 1.00 94.25 185 LYS A N 1
ATOM 1463 C CA . LYS A 1 185 ? -19.299 12.095 17.637 1.00 94.25 185 LYS A CA 1
ATOM 1464 C C . LYS A 1 185 ? -18.558 12.178 16.299 1.00 94.25 185 LYS A C 1
ATOM 1466 O O . LYS A 1 185 ? -18.463 11.193 15.572 1.00 94.25 185 LYS A O 1
ATOM 1471 N N . ILE A 1 186 ? -18.034 13.355 15.969 1.00 96.25 186 ILE A N 1
ATOM 1472 C CA . ILE A 1 186 ? -17.249 13.595 14.758 1.00 96.25 1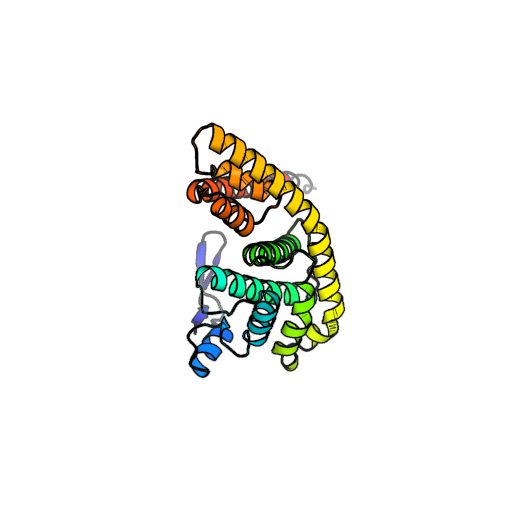86 ILE A CA 1
ATOM 1473 C C . ILE A 1 186 ? -15.863 14.069 15.183 1.00 96.25 186 ILE A C 1
ATOM 1475 O O . ILE A 1 186 ? -15.755 15.041 15.930 1.00 96.25 186 ILE A O 1
ATOM 1479 N N . ILE A 1 187 ? -14.823 13.373 14.726 1.00 96.19 187 ILE A N 1
ATOM 1480 C CA . ILE A 1 187 ? -13.435 13.819 14.856 1.00 96.19 187 ILE A CA 1
ATOM 1481 C C . ILE A 1 187 ? -13.196 14.892 13.785 1.00 96.19 187 ILE A C 1
ATOM 1483 O O . ILE A 1 187 ? -13.372 14.586 12.599 1.00 96.19 187 ILE A O 1
ATOM 1487 N N . PRO A 1 188 ? -12.824 16.129 14.169 1.00 96.56 188 PRO A N 1
ATOM 1488 C CA . PRO A 1 188 ? -12.542 17.197 13.217 1.00 96.56 188 PRO A CA 1
ATOM 1489 C C . PRO A 1 188 ? -11.426 16.820 12.241 1.00 96.56 188 PRO A C 1
ATOM 1491 O O . PRO A 1 188 ? -10.459 16.155 12.617 1.00 96.56 188 PRO A O 1
ATOM 1494 N N . GLY A 1 189 ? -11.529 17.286 10.997 1.00 95.31 189 GLY A N 1
ATOM 1495 C CA . GLY A 1 189 ? -10.551 16.971 9.959 1.00 95.31 189 GLY A CA 1
ATOM 1496 C C . GLY A 1 189 ? -9.125 17.424 10.286 1.00 95.31 189 GLY A C 1
ATOM 1497 O O . GLY A 1 189 ? -8.177 16.699 10.000 1.00 95.31 189 GLY A O 1
ATOM 1498 N N . GLU A 1 190 ? -8.966 18.573 10.949 1.00 94.06 190 GLU A N 1
ATOM 1499 C CA . GLU A 1 190 ? -7.658 19.085 11.393 1.00 94.06 190 GLU A CA 1
ATOM 1500 C C . GLU A 1 190 ? -7.027 18.208 12.481 1.00 94.06 190 GLU A C 1
ATOM 1502 O O . GLU A 1 190 ? -5.827 17.949 12.456 1.00 94.06 190 GLU A O 1
ATOM 1507 N N . GLU A 1 191 ? -7.840 17.670 13.390 1.00 95.00 191 GLU A N 1
ATOM 1508 C CA . GLU A 1 191 ? -7.379 16.738 14.419 1.00 95.00 191 GLU A CA 1
ATOM 1509 C C . GLU A 1 191 ? -6.986 15.383 13.823 1.00 95.00 191 GLU A C 1
ATOM 1511 O O . GLU A 1 191 ? -5.962 14.805 14.188 1.00 95.00 191 GLU A O 1
ATOM 1516 N N . CYS A 1 192 ? -7.760 14.897 12.848 1.00 94.38 192 CYS A N 1
ATOM 1517 C CA . CYS A 1 192 ? -7.393 13.722 12.060 1.00 94.38 192 CYS A CA 1
ATOM 1518 C C . CYS A 1 192 ? -6.078 13.948 11.301 1.00 94.38 192 CYS A C 1
ATOM 1520 O O . CYS A 1 192 ? -5.223 13.066 11.259 1.00 94.38 192 CYS A O 1
ATOM 1522 N N . PHE A 1 193 ? -5.897 15.139 10.725 1.00 92.81 193 PHE A N 1
ATOM 1523 C CA . PHE A 1 193 ? -4.670 15.509 10.030 1.00 92.81 193 PHE A CA 1
ATOM 1524 C C . PHE A 1 193 ? -3.479 15.560 10.985 1.00 92.81 193 PHE A C 1
ATOM 1526 O O . PHE A 1 193 ? -2.428 15.025 10.658 1.00 92.81 193 PHE A O 1
ATOM 1533 N N . ARG A 1 194 ? -3.653 16.094 12.196 1.00 92.25 194 ARG A N 1
ATOM 1534 C CA . ARG A 1 194 ? -2.619 16.091 13.238 1.00 92.25 194 ARG A CA 1
ATOM 1535 C C . ARG A 1 194 ? -2.204 14.671 13.644 1.00 92.25 194 ARG A C 1
ATOM 1537 O O . ARG A 1 194 ? -1.014 14.385 13.740 1.00 92.25 194 ARG A O 1
ATOM 1544 N N . LEU A 1 195 ? -3.165 13.764 13.838 1.00 91.81 195 LEU A N 1
ATOM 1545 C CA . LEU A 1 195 ? -2.895 12.339 14.095 1.00 91.81 195 LEU A CA 1
ATOM 1546 C C . LEU A 1 195 ? -2.095 11.685 12.963 1.00 91.81 195 LEU A C 1
ATOM 1548 O O . LEU A 1 195 ? -1.170 10.919 13.228 1.00 91.81 195 LEU A O 1
ATOM 1552 N N . TYR A 1 196 ? -2.425 12.026 11.721 1.00 89.00 196 TYR A N 1
ATOM 1553 C CA . TYR A 1 196 ? -1.760 11.501 10.535 1.00 89.00 196 TYR A CA 1
ATOM 1554 C C . TYR A 1 196 ? -0.347 12.067 10.328 1.00 89.00 196 TYR A C 1
ATOM 1556 O O . TYR A 1 196 ? 0.602 11.308 10.156 1.00 89.00 196 TYR A O 1
ATOM 1564 N N . ASP A 1 197 ? -0.196 13.389 10.351 1.00 86.50 197 ASP A N 1
ATOM 1565 C CA . ASP A 1 197 ? 1.037 14.089 9.982 1.00 86.50 197 ASP A CA 1
ATOM 1566 C C . ASP A 1 197 ? 2.034 14.157 11.144 1.00 86.50 197 ASP A C 1
ATOM 1568 O O . ASP A 1 197 ? 3.191 13.767 11.005 1.00 86.50 197 ASP A O 1
ATOM 1572 N N . THR A 1 198 ? 1.574 14.589 12.322 1.00 85.44 198 THR A N 1
ATOM 1573 C CA . THR A 1 198 ? 2.441 14.795 13.491 1.00 85.44 198 THR A CA 1
ATOM 1574 C C . THR A 1 198 ? 2.753 13.485 14.200 1.00 85.44 198 THR A C 1
ATOM 1576 O O . THR A 1 198 ? 3.904 13.217 14.540 1.00 85.44 198 THR A O 1
ATOM 1579 N N . TYR A 1 199 ? 1.731 12.659 14.425 1.00 84.75 199 TYR A N 1
ATOM 1580 C CA . TYR A 1 199 ? 1.872 11.414 15.183 1.00 84.75 199 TYR A CA 1
ATOM 1581 C C . TYR A 1 199 ? 2.055 10.184 14.285 1.00 84.75 199 TYR A C 1
ATOM 1583 O O . TYR A 1 199 ? 2.302 9.087 14.781 1.00 84.75 199 TYR A O 1
ATOM 1591 N N . GLY A 1 200 ? 1.988 10.359 12.961 1.00 83.50 200 GLY A N 1
ATOM 1592 C CA . GLY A 1 200 ? 2.293 9.319 11.983 1.00 83.50 200 GLY A CA 1
ATOM 1593 C C . GLY A 1 200 ? 1.263 8.193 11.900 1.00 83.50 200 GLY A C 1
ATOM 1594 O O . GLY A 1 200 ? 1.586 7.156 11.324 1.00 83.50 200 GLY A O 1
ATOM 1595 N N . LEU A 1 201 ? 0.068 8.347 12.479 1.00 86.44 201 LEU A N 1
ATOM 1596 C CA . LEU A 1 201 ? -0.943 7.291 12.532 1.00 86.44 201 LEU A CA 1
ATOM 1597 C C . LEU A 1 201 ? -1.627 7.134 11.161 1.00 86.44 201 LEU A C 1
ATOM 1599 O O . LEU A 1 201 ? -2.149 8.118 10.634 1.00 86.44 201 LEU A O 1
ATOM 1603 N N . PRO A 1 202 ? -1.681 5.928 10.567 1.00 86.69 202 PRO A N 1
ATOM 1604 C CA . PRO A 1 202 ? -2.316 5.744 9.266 1.00 86.69 202 PRO A CA 1
ATOM 1605 C C . PRO A 1 202 ? -3.813 6.063 9.349 1.00 86.69 202 PRO A C 1
ATOM 1607 O O . PRO A 1 202 ? -4.467 5.725 10.341 1.00 86.69 202 PRO A O 1
ATOM 1610 N N . LEU A 1 203 ? -4.364 6.688 8.304 1.00 88.62 203 LEU A N 1
ATOM 1611 C CA . LEU A 1 203 ? -5.773 7.097 8.257 1.00 88.62 203 LEU A CA 1
ATOM 1612 C C . LEU A 1 203 ? -6.712 5.908 8.491 1.00 88.62 203 LEU A C 1
ATOM 1614 O O . LEU A 1 203 ? -7.715 6.028 9.188 1.00 88.62 203 LEU A O 1
ATOM 1618 N N . GLU A 1 204 ? -6.343 4.748 7.964 1.00 86.12 204 GLU A N 1
ATOM 1619 C CA . GLU A 1 204 ? -7.061 3.485 8.088 1.00 86.12 204 GLU A CA 1
ATOM 1620 C C . GLU A 1 204 ? -7.251 3.094 9.557 1.00 86.12 204 GLU A C 1
ATOM 1622 O O . GLU A 1 204 ? -8.329 2.663 9.970 1.00 86.12 204 GLU A O 1
ATOM 1627 N N . LEU A 1 205 ? -6.208 3.296 10.366 1.00 85.12 205 LEU A N 1
ATOM 1628 C CA . LEU A 1 205 ? -6.225 2.976 11.786 1.00 85.12 205 LEU A CA 1
ATOM 1629 C C . LEU A 1 205 ? -6.987 4.034 12.590 1.00 85.12 205 LEU A C 1
ATOM 1631 O O . LEU A 1 205 ? -7.728 3.686 13.511 1.00 85.12 205 LEU A O 1
ATOM 1635 N N . ILE A 1 206 ? -6.882 5.311 12.200 1.00 90.88 206 ILE A N 1
ATOM 1636 C CA . ILE A 1 206 ? -7.712 6.385 12.762 1.00 90.88 206 ILE A CA 1
ATOM 1637 C C . ILE A 1 206 ? -9.197 6.059 12.536 1.00 90.88 206 ILE A C 1
ATOM 1639 O O . ILE A 1 206 ? -9.986 6.099 13.484 1.00 90.88 206 ILE A O 1
ATOM 1643 N N . GLU A 1 207 ? -9.579 5.690 11.309 1.00 90.75 207 GLU A N 1
ATOM 1644 C CA . GLU A 1 207 ? -10.950 5.321 10.938 1.00 90.75 207 GLU A CA 1
ATOM 1645 C C . GLU A 1 207 ? -11.448 4.098 11.713 1.00 90.75 207 GLU A C 1
ATOM 1647 O O . GLU A 1 207 ? -12.540 4.147 12.291 1.00 90.75 207 GLU A O 1
ATOM 1652 N N . ALA A 1 208 ? -10.648 3.029 11.780 1.00 87.44 208 ALA A N 1
ATOM 1653 C CA . ALA A 1 208 ? -11.000 1.810 12.505 1.00 87.44 208 ALA A CA 1
ATOM 1654 C C . ALA A 1 208 ? -11.246 2.086 14.000 1.00 87.44 208 ALA A C 1
ATOM 1656 O O . ALA A 1 208 ? -12.292 1.716 14.543 1.00 87.44 208 ALA A O 1
ATOM 1657 N N . ASN A 1 209 ? -10.334 2.816 14.649 1.00 89.25 209 ASN A N 1
ATOM 1658 C CA . ASN A 1 209 ? -10.434 3.178 16.065 1.00 89.25 209 ASN A CA 1
ATOM 1659 C C . ASN A 1 209 ? -11.623 4.097 16.369 1.00 89.25 209 ASN A C 1
ATOM 1661 O O . ASN A 1 209 ? -12.245 3.968 17.430 1.00 89.25 209 ASN A O 1
ATOM 1665 N N . ALA A 1 210 ? -11.926 5.031 15.462 1.00 92.44 210 ALA A N 1
ATOM 1666 C CA . ALA A 1 210 ? -13.068 5.927 15.584 1.00 92.44 210 ALA A CA 1
ATOM 1667 C C . ALA A 1 210 ? -14.378 5.138 15.481 1.00 92.44 210 ALA A C 1
ATOM 1669 O O . ALA A 1 210 ? -15.236 5.232 16.362 1.00 92.44 210 ALA A O 1
ATOM 1670 N N . LYS A 1 211 ? -14.497 4.289 14.454 1.00 90.94 211 LYS A N 1
ATOM 1671 C CA . LYS A 1 211 ? -15.681 3.461 14.212 1.00 90.94 211 LYS A 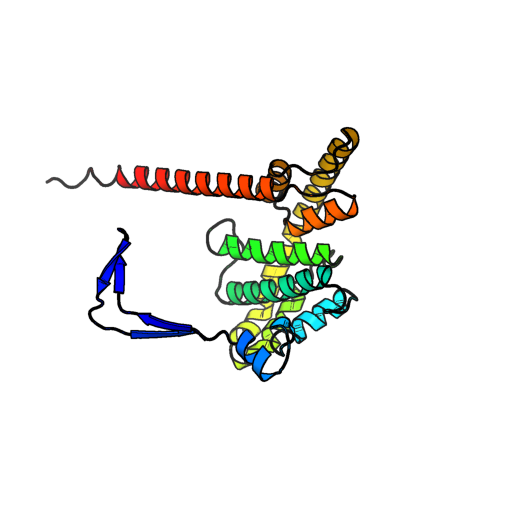CA 1
ATOM 1672 C C . LYS A 1 211 ? -15.970 2.519 15.381 1.00 90.94 211 LYS A C 1
ATOM 1674 O O . LYS A 1 211 ? -17.118 2.444 15.812 1.00 90.94 211 LYS A O 1
ATOM 1679 N N . ALA A 1 212 ? -14.944 1.874 15.942 1.00 87.94 212 ALA A N 1
ATOM 1680 C CA . ALA A 1 212 ? -15.079 0.989 17.104 1.00 87.94 212 ALA A CA 1
ATOM 1681 C C . ALA A 1 212 ? -15.681 1.688 18.341 1.00 87.94 212 ALA A C 1
ATOM 1683 O O . ALA A 1 212 ? -16.295 1.038 19.181 1.00 87.94 212 ALA A O 1
ATOM 1684 N N . ARG A 1 213 ? -15.543 3.017 18.444 1.00 90.81 213 ARG A N 1
ATOM 1685 C CA . ARG A 1 213 ? -16.092 3.842 19.537 1.00 90.81 213 ARG A CA 1
ATOM 1686 C C . ARG A 1 213 ? -17.310 4.682 19.121 1.00 90.81 213 ARG A C 1
ATOM 1688 O O . ARG A 1 213 ? -17.722 5.586 19.852 1.00 90.81 213 ARG A O 1
ATOM 1695 N N . GLY A 1 214 ? -17.886 4.406 17.949 1.00 93.69 214 GLY A N 1
ATOM 1696 C CA . GLY A 1 214 ? -19.063 5.106 17.430 1.00 93.69 214 GLY A CA 1
ATOM 1697 C C . GLY A 1 214 ? -18.798 6.539 16.952 1.00 93.69 214 GLY A C 1
ATOM 1698 O O . GLY A 1 214 ? -19.723 7.349 16.921 1.00 93.69 214 GLY A O 1
ATOM 1699 N N . PHE A 1 215 ? -17.553 6.870 16.605 1.00 96.25 215 PHE A N 1
ATOM 1700 C CA . PHE A 1 215 ? -17.178 8.147 16.000 1.00 96.25 215 PHE A CA 1
ATOM 1701 C C . PHE A 1 215 ? -17.140 8.057 14.472 1.00 96.25 215 PHE A C 1
ATOM 1703 O O . PHE A 1 215 ? -16.863 7.006 13.892 1.00 96.25 215 PHE A O 1
ATOM 1710 N N . LYS A 1 216 ? -17.373 9.195 13.817 1.00 95.06 216 LYS A N 1
ATOM 1711 C CA . LYS A 1 216 ? -17.107 9.407 12.389 1.00 95.06 216 LYS A CA 1
ATOM 1712 C C . LYS A 1 216 ? -15.937 10.373 12.223 1.00 95.06 216 LYS A C 1
ATOM 1714 O O . LYS A 1 216 ? -15.695 11.206 13.093 1.00 95.06 216 LYS A O 1
ATOM 1719 N N . LEU A 1 217 ? -15.232 10.283 11.101 1.00 94.81 217 LEU A N 1
ATOM 1720 C CA . LEU A 1 217 ? -14.227 11.276 10.724 1.00 94.81 217 LEU A CA 1
ATOM 1721 C C . LEU A 1 217 ? -14.836 12.308 9.781 1.00 94.81 217 LEU A C 1
ATOM 1723 O O . LEU A 1 217 ? -15.571 11.949 8.857 1.00 94.81 217 LEU A O 1
ATOM 1727 N N . ASP A 1 218 ? -14.478 13.574 9.970 1.00 95.50 218 ASP A N 1
ATOM 1728 C CA . ASP A 1 218 ? -14.669 14.594 8.945 1.00 95.50 218 ASP A CA 1
ATOM 1729 C C . ASP A 1 218 ? -13.616 14.431 7.835 1.00 95.50 218 ASP A C 1
ATOM 1731 O O . ASP A 1 218 ? -12.552 15.057 7.837 1.00 95.50 218 ASP A O 1
ATOM 1735 N N . LYS A 1 219 ? -13.923 13.548 6.875 1.00 92.44 219 LYS A N 1
ATOM 1736 C CA . LYS A 1 219 ? -13.044 13.255 5.732 1.00 92.44 219 LYS A CA 1
ATOM 1737 C C . LYS A 1 219 ? -12.789 14.490 4.864 1.00 92.44 219 LYS A C 1
ATOM 1739 O O . LYS A 1 219 ? -11.669 14.684 4.405 1.00 92.44 219 LYS A O 1
ATOM 1744 N N . LYS A 1 220 ? -13.795 15.355 4.688 1.00 94.50 220 LYS A N 1
ATOM 1745 C CA . LYS A 1 220 ? -13.658 16.582 3.887 1.00 94.50 220 LYS A CA 1
ATOM 1746 C C . LYS A 1 220 ? -12.692 17.560 4.550 1.00 94.50 220 LYS A C 1
ATOM 1748 O O . LYS A 1 220 ? -11.801 18.076 3.881 1.00 94.50 220 LYS A O 1
ATOM 1753 N N . GLY A 1 221 ? -12.829 17.780 5.857 1.00 94.94 221 GLY A N 1
ATOM 1754 C CA . GLY A 1 221 ? -11.897 18.621 6.606 1.00 94.94 221 GLY A CA 1
ATOM 1755 C C . GLY A 1 221 ? -10.467 18.071 6.589 1.00 94.94 221 GLY A C 1
ATOM 1756 O O . GLY A 1 221 ? -9.515 18.839 6.454 1.00 94.94 221 GLY A O 1
ATOM 1757 N N . PHE A 1 222 ? -10.304 16.745 6.664 1.00 94.12 222 PHE A N 1
ATOM 1758 C CA . PHE A 1 222 ? -8.994 16.095 6.556 1.00 94.12 222 PHE A CA 1
ATOM 1759 C C . PHE A 1 222 ? -8.355 16.329 5.179 1.00 94.12 222 PHE A C 1
ATOM 1761 O O . PHE A 1 222 ? -7.202 16.749 5.092 1.00 94.12 222 PHE A O 1
ATOM 1768 N N . GLU A 1 223 ? -9.109 16.128 4.095 1.00 91.56 223 GLU A N 1
ATOM 1769 C CA . GLU A 1 223 ? -8.644 16.387 2.726 1.00 91.56 223 GLU A CA 1
ATOM 1770 C C . GLU A 1 223 ? -8.265 17.859 2.511 1.00 91.56 223 GLU A C 1
ATOM 1772 O O . GLU A 1 223 ? -7.243 18.159 1.888 1.00 91.56 223 GLU A O 1
ATOM 1777 N N . GLN A 1 224 ? -9.042 18.789 3.073 1.00 93.69 224 GLN A N 1
ATOM 1778 C CA . GLN A 1 224 ? -8.728 20.218 3.045 1.00 93.69 224 GLN A CA 1
ATOM 1779 C C . GLN A 1 224 ? -7.434 20.537 3.806 1.00 93.69 224 GLN A C 1
ATOM 1781 O O . GLN A 1 224 ? -6.620 21.323 3.320 1.00 93.69 224 GLN A O 1
ATOM 1786 N N . ALA A 1 225 ? -7.212 19.930 4.975 1.00 92.19 225 ALA A N 1
ATOM 1787 C CA . ALA A 1 225 ? -5.974 20.089 5.741 1.00 92.19 225 ALA A CA 1
ATOM 1788 C C . ALA A 1 225 ? -4.758 19.525 4.979 1.00 92.19 225 ALA A C 1
ATOM 1790 O O . ALA A 1 225 ? -3.750 20.215 4.821 1.00 92.19 225 ALA A O 1
ATOM 1791 N N . MET A 1 226 ? -4.899 18.335 4.385 1.00 87.38 226 MET A N 1
ATOM 1792 C CA . MET A 1 226 ? -3.896 17.736 3.496 1.00 87.38 226 MET A CA 1
ATOM 1793 C C . MET A 1 226 ? -3.567 18.637 2.298 1.00 87.38 226 MET A C 1
ATOM 1795 O O . MET A 1 226 ? -2.402 18.787 1.927 1.00 87.38 226 MET A O 1
ATOM 1799 N N . SER A 1 227 ? -4.582 19.246 1.676 1.00 88.00 227 SER A N 1
ATOM 1800 C CA . SER A 1 227 ? -4.389 20.157 0.543 1.00 88.00 227 SER A CA 1
ATOM 1801 C C . SER A 1 227 ? -3.648 21.432 0.952 1.00 88.00 227 SER A C 1
ATOM 1803 O O . SER A 1 227 ? -2.717 21.834 0.253 1.00 88.00 227 SER A O 1
ATOM 1805 N N . ARG A 1 228 ? -4.005 22.026 2.101 1.00 88.75 228 ARG A N 1
ATOM 1806 C CA . ARG A 1 228 ? -3.305 23.190 2.671 1.00 88.75 228 ARG A CA 1
ATOM 1807 C C . ARG A 1 228 ? -1.823 22.880 2.908 1.00 88.75 228 ARG A C 1
ATOM 1809 O O . ARG A 1 228 ? -0.965 23.613 2.425 1.00 88.75 228 ARG A O 1
ATOM 1816 N N . GLN A 1 229 ? -1.505 21.742 3.529 1.00 81.19 229 GLN A N 1
ATOM 1817 C CA . GLN A 1 229 ? -0.111 21.339 3.765 1.00 81.19 229 GLN A CA 1
ATOM 1818 C C . GLN A 1 229 ? 0.674 21.109 2.464 1.00 81.19 229 GLN A C 1
ATOM 1820 O O . GLN A 1 229 ? 1.851 21.470 2.354 1.00 81.19 229 GLN A O 1
ATOM 1825 N N . ARG A 1 230 ? 0.028 20.530 1.442 1.00 79.06 230 ARG A N 1
ATOM 1826 C CA . ARG A 1 230 ? 0.636 20.346 0.115 1.00 79.06 230 ARG A CA 1
ATOM 1827 C C . ARG A 1 230 ? 0.951 21.677 -0.565 1.00 79.06 230 ARG A C 1
ATOM 1829 O O . ARG A 1 230 ? 1.987 21.770 -1.219 1.00 79.06 230 ARG A O 1
ATOM 1836 N N . GLN A 1 231 ? 0.082 22.681 -0.440 1.00 79.44 231 GLN A N 1
ATOM 1837 C CA . GLN A 1 231 ? 0.325 24.027 -0.970 1.00 79.44 231 GLN A CA 1
ATOM 1838 C C . GLN A 1 231 ? 1.502 24.696 -0.253 1.00 79.44 231 GLN A C 1
ATOM 1840 O O . GLN A 1 231 ? 2.454 25.091 -0.921 1.00 79.44 231 GLN A O 1
ATOM 1845 N N . LEU A 1 232 ? 1.519 24.676 1.083 1.00 75.19 232 LEU A N 1
ATOM 1846 C CA . LEU A 1 232 ? 2.617 25.227 1.888 1.00 75.19 232 LEU A CA 1
ATOM 1847 C C . LEU A 1 232 ? 3.971 24.575 1.564 1.00 75.19 232 LEU A C 1
ATOM 1849 O O . LEU A 1 232 ? 4.983 25.258 1.419 1.00 75.19 232 LEU A O 1
ATOM 1853 N N . SER A 1 233 ? 3.996 23.254 1.366 1.00 65.50 233 SER A N 1
ATOM 1854 C CA . SER A 1 233 ? 5.218 22.529 0.977 1.00 65.50 233 SER A CA 1
ATOM 1855 C C . SER A 1 233 ? 5.717 22.919 -0.424 1.00 65.50 233 SER A C 1
ATOM 1857 O O . SER A 1 233 ? 6.925 22.938 -0.682 1.00 65.50 233 SER A O 1
ATOM 1859 N N . ARG A 1 234 ? 4.799 23.246 -1.346 1.00 60.62 234 ARG A N 1
ATOM 1860 C CA . ARG A 1 234 ? 5.126 23.726 -2.700 1.00 60.62 234 ARG A CA 1
ATOM 1861 C C . ARG A 1 234 ? 5.626 25.168 -2.684 1.00 60.62 234 ARG A C 1
ATOM 1863 O O . ARG A 1 234 ? 6.586 25.464 -3.389 1.00 60.62 234 ARG A O 1
ATOM 1870 N N . GLU A 1 235 ? 5.026 26.028 -1.871 1.00 57.88 235 GLU A N 1
ATOM 1871 C CA . GLU A 1 235 ? 5.438 27.424 -1.689 1.00 57.88 235 GLU A CA 1
ATOM 1872 C C . GLU A 1 235 ? 6.805 27.517 -0.996 1.00 57.88 235 GLU A C 1
ATOM 1874 O O . GLU A 1 235 ? 7.699 28.193 -1.499 1.00 57.88 235 GLU A O 1
ATOM 1879 N N . GLY A 1 236 ? 7.045 26.730 0.060 1.00 49.91 236 GLY A N 1
ATOM 1880 C CA . GLY A 1 236 ? 8.367 26.610 0.692 1.00 49.91 236 GLY A CA 1
ATOM 1881 C C . GLY A 1 236 ? 9.450 26.077 -0.259 1.00 49.91 236 GLY A C 1
ATOM 1882 O O . GLY A 1 236 ? 10.592 26.535 -0.237 1.00 49.91 236 GLY A O 1
ATOM 1883 N N . SER A 1 237 ? 9.086 25.169 -1.173 1.00 47.16 237 SER A N 1
ATOM 1884 C CA . SER A 1 237 ? 9.987 24.697 -2.237 1.00 47.16 237 SER A CA 1
ATOM 1885 C C . SER A 1 237 ? 10.238 25.750 -3.330 1.00 47.16 237 SER A C 1
ATOM 1887 O O . SER A 1 237 ? 11.316 25.761 -3.927 1.00 47.16 237 SER A O 1
ATOM 1889 N N . GLN A 1 238 ? 9.281 26.648 -3.602 1.00 38.88 238 GLN A N 1
ATOM 1890 C CA . GLN A 1 238 ? 9.487 27.792 -4.500 1.00 38.88 238 GLN A CA 1
ATOM 1891 C C . GLN A 1 238 ? 10.390 28.856 -3.869 1.00 38.88 238 GLN A C 1
ATOM 1893 O O . GLN A 1 238 ? 11.272 29.359 -4.559 1.00 38.88 238 GLN A O 1
ATOM 1898 N N . ILE A 1 239 ? 10.253 29.130 -2.567 1.00 40.19 239 ILE A N 1
ATOM 1899 C CA . ILE A 1 239 ? 11.136 30.059 -1.840 1.00 40.19 239 ILE A CA 1
ATOM 1900 C C . ILE A 1 239 ? 12.597 29.585 -1.917 1.00 40.19 239 ILE A C 1
ATOM 1902 O O . ILE A 1 239 ? 13.483 30.385 -2.215 1.00 40.19 239 ILE A O 1
ATOM 1906 N N . ASN A 1 240 ? 12.854 28.276 -1.790 1.00 33.97 240 ASN A N 1
ATOM 1907 C CA . ASN A 1 240 ? 14.197 27.724 -2.003 1.00 33.97 240 ASN A CA 1
ATOM 1908 C C . ASN A 1 240 ? 14.704 27.915 -3.446 1.00 33.97 240 ASN A C 1
ATOM 1910 O O . ASN A 1 240 ? 15.867 28.262 -3.634 1.00 33.97 240 ASN A O 1
ATOM 1914 N N . LYS A 1 241 ? 13.861 27.768 -4.479 1.00 33.00 241 LYS A N 1
ATOM 1915 C CA . LYS A 1 241 ? 14.278 28.050 -5.870 1.00 33.00 241 LYS A CA 1
ATOM 1916 C C . LYS A 1 241 ? 14.649 29.519 -6.091 1.00 33.00 241 LYS A C 1
ATOM 1918 O O . LYS A 1 241 ? 15.604 29.785 -6.815 1.00 33.00 241 LYS A O 1
ATOM 1923 N N . THR A 1 242 ? 13.944 30.459 -5.465 1.00 37.38 242 THR A N 1
ATOM 1924 C CA . THR A 1 242 ? 14.236 31.897 -5.591 1.00 37.38 242 THR A CA 1
ATOM 1925 C C . THR A 1 242 ? 15.533 32.278 -4.871 1.00 37.38 242 THR A C 1
ATOM 1927 O O . THR A 1 242 ? 16.307 33.078 -5.392 1.00 37.38 242 THR A O 1
ATOM 1930 N N . ILE A 1 243 ? 15.828 31.647 -3.728 1.00 41.44 243 ILE A N 1
ATOM 1931 C CA . ILE A 1 243 ? 17.087 31.855 -2.994 1.00 41.44 243 ILE A CA 1
ATOM 1932 C C . ILE A 1 243 ? 18.288 31.290 -3.775 1.00 41.44 243 ILE A C 1
ATOM 1934 O O . ILE A 1 243 ? 19.328 31.938 -3.834 1.00 41.44 243 ILE A O 1
ATOM 1938 N N . PHE A 1 244 ? 18.149 30.150 -4.465 1.00 35.59 244 PHE A N 1
ATOM 1939 C CA . PHE A 1 244 ? 19.214 29.626 -5.339 1.00 35.59 244 PHE A CA 1
ATOM 1940 C C . PHE A 1 244 ? 19.348 30.369 -6.682 1.00 35.59 244 PHE A C 1
ATOM 1942 O O . PHE A 1 244 ? 20.426 30.353 -7.275 1.00 35.59 244 PHE A O 1
ATOM 1949 N N . ALA A 1 245 ? 18.304 31.055 -7.156 1.00 36.78 245 ALA A N 1
ATOM 1950 C CA . ALA A 1 245 ? 18.381 31.896 -8.355 1.00 36.78 245 ALA A CA 1
ATOM 1951 C C . ALA A 1 245 ? 19.088 33.244 -8.101 1.00 36.78 245 ALA A C 1
ATOM 1953 O O . ALA A 1 245 ? 19.689 33.798 -9.020 1.00 36.78 245 ALA A O 1
ATOM 1954 N N . GLY A 1 246 ? 19.056 33.761 -6.865 1.00 34.84 246 GLY A N 1
ATOM 1955 C CA . GLY A 1 246 ? 19.660 35.049 -6.502 1.00 34.84 246 GLY A CA 1
ATOM 1956 C C . GLY A 1 246 ? 21.186 35.038 -6.335 1.00 34.84 246 GLY A C 1
ATOM 1957 O O . GLY A 1 246 ? 21.817 36.084 -6.462 1.00 34.84 246 GLY A O 1
ATOM 1958 N N . THR A 1 247 ? 21.801 33.876 -6.094 1.00 32.62 247 THR A N 1
ATOM 1959 C CA . THR A 1 247 ? 23.231 33.794 -5.723 1.00 32.62 247 THR A CA 1
ATOM 1960 C C . THR A 1 247 ? 24.161 33.452 -6.897 1.00 32.62 247 THR A C 1
ATOM 1962 O O . THR A 1 247 ? 25.374 33.599 -6.784 1.00 32.62 247 THR A O 1
ATOM 1965 N N . LEU A 1 248 ? 23.625 33.043 -8.054 1.00 33.56 248 LEU A N 1
ATOM 1966 C CA . LEU A 1 248 ? 24.419 32.672 -9.242 1.00 33.56 248 LEU A CA 1
ATOM 1967 C C . LEU A 1 248 ? 24.711 33.841 -10.206 1.00 33.56 248 LEU A C 1
ATOM 1969 O O . LEU A 1 248 ? 25.450 33.660 -11.170 1.00 33.56 248 LEU A O 1
ATOM 1973 N N . ALA A 1 249 ? 24.180 35.042 -9.953 1.00 37.25 249 ALA A N 1
ATOM 1974 C CA . ALA A 1 249 ? 24.324 36.193 -10.855 1.00 37.25 249 ALA A CA 1
ATOM 1975 C C . ALA A 1 249 ? 25.501 37.140 -10.533 1.00 37.25 249 ALA A C 1
ATOM 1977 O O . ALA A 1 249 ? 25.705 38.116 -11.251 1.00 37.25 249 ALA A O 1
ATOM 1978 N N . VAL A 1 250 ? 26.309 36.870 -9.500 1.00 39.50 250 VAL A N 1
ATOM 1979 C CA . VAL A 1 250 ? 27.464 37.717 -9.143 1.00 39.50 250 VAL A CA 1
ATOM 1980 C C . VAL A 1 250 ? 28.743 36.888 -9.108 1.00 39.50 250 VAL A C 1
ATOM 1982 O O . VAL A 1 250 ? 29.289 36.649 -8.037 1.00 39.50 250 VAL A O 1
ATOM 1985 N N . LYS A 1 251 ? 29.214 36.411 -10.271 1.00 41.56 251 LYS A N 1
ATOM 1986 C CA . LYS A 1 251 ? 30.643 36.089 -10.487 1.00 41.56 251 LYS A CA 1
ATOM 1987 C C . LYS A 1 251 ? 31.025 35.733 -11.929 1.00 41.56 251 LYS A C 1
ATOM 1989 O O . LYS A 1 251 ? 31.790 34.807 -12.134 1.00 41.56 251 LYS A O 1
ATOM 1994 N N . ILE A 1 252 ? 30.559 36.471 -12.937 1.00 39.56 252 ILE A N 1
ATOM 1995 C CA . ILE A 1 252 ? 31.258 36.500 -14.237 1.00 39.56 252 ILE A CA 1
ATOM 1996 C C . ILE A 1 252 ? 31.144 37.906 -14.836 1.00 39.56 252 ILE A C 1
ATOM 1998 O O . ILE A 1 252 ? 30.231 38.193 -15.604 1.00 39.56 252 ILE A O 1
ATOM 2002 N N . LYS A 1 253 ? 32.079 38.786 -14.477 1.00 35.50 253 LYS A N 1
ATOM 2003 C CA . LYS A 1 253 ? 32.580 39.846 -15.358 1.00 35.50 253 LYS A CA 1
ATOM 2004 C C . LYS A 1 253 ? 34.085 39.964 -15.118 1.00 35.50 253 LYS A C 1
ATOM 2006 O O . LYS A 1 253 ? 34.511 39.936 -13.967 1.00 35.50 253 LYS A O 1
ATOM 2011 N N . SER A 1 254 ? 34.800 39.977 -16.242 1.00 36.06 254 SER A N 1
ATOM 2012 C CA . SER A 1 254 ? 36.236 40.207 -16.454 1.00 36.06 254 SER A CA 1
ATOM 2013 C C . SER A 1 254 ? 36.879 41.192 -15.491 1.00 36.06 254 SER A C 1
ATOM 2015 O O . SER A 1 254 ? 36.254 42.264 -15.306 1.00 36.06 254 SER A O 1
#

pLDDT: mean 89.34, std 15.54, range [32.62, 98.44]

Secondary structure (DSSP, 8-state):
-EEEEEEEEE-TTS-EEEEEEEEEEEE--HHHHHHHHTT-SSGGGSTTTHHHHHHHHHHHT--TTS-HHHHHHHHHHHHHHHHHHHHHHTT----SSHHHHHHHHHHHHHHHHHHHTT--SS--GGGTHHHHHHHHTTT-HHHHHTHHHHHHHHHHHHHHHHHHHHHHHHHHHHHHHHHHHTT--EE-HHHHHHHHHTS---HHHHHHHHHHTT-EE-HHHHHHHHHHHHHHHHHHHHHHHHHHHHSSSSS---